Protein AF-A0A0G0J528-F1 (afdb_monomer_lite)

pLDDT: mean 71.11, std 15.62, range [30.16, 90.88]

Foldseek 3Di:
DDPDDDVVVVVVVPPPDDDDPPDPDALLRLLVVLLVLVVVLLVVVVVLVVLVVVLVVLVVVLVVVVVVLVVVVVVLVVVVVVLVVVVVVLVVVVVVLVVVVVVLVVPDDDPPPPVSNVVSVVVVVVSVVVVVVSVVVVVVSVVVVVVSVVVVVVSVVVVVVSVVSVVVSVVSVVVSVVVVVVSVVVVVVSLVSLCVSLVCCVVPVPDPPVSSCCSNVPVPSPPRDPPDDDDD

Sequence (232 aa):
MKKIGSWLVMAVITLIITAVYASAQTPTEQIAEINYEATALAKVQDALMAEQADIDAEKQQLIEQKNTYDEAMRIFKEKDSQLVSDISAFQAEISQRDSATEHHNIDKPDPYDTAAVNSYNAEAERLNAWRDRIGSKKDDLERRIDDEEFVANGLENSRKKYNEYVIAWAAKSKSLNDRWDEQWAKVEKIKHRMLDACKELIENPNTKDEALKLGCGNVQFDNADPNLPPLR

Secondary structure (DSSP, 8-state):
----SSHHHHHHHSS-----------HHHHHHHHHHHHHHHHHHHHHHHHHHHHHHHHHHHHHHHHHHHHHHHHHHHHHHHHHHHHHHHHHHHHHHHHHHHHHHHH-PPPTT-HHHHHHHHHHHHHHHHHHHHHHHHHHHHHHHHHHHHHHHHHHHHHHHHHHHHHHHHHHHHHHHHHHHHHHHHHHHHHHHHHHHHTHHHHH-TT-S-HHHHHHHHT-S-TTS-TTSPP--

Radius of gyration: 40.55 Å; chains: 1; bounding box: 79×32×121 Å

Structure (mmCIF, N/CA/C/O backbone):
data_AF-A0A0G0J528-F1
#
_entry.id   AF-A0A0G0J528-F1
#
loop_
_atom_site.group_PDB
_atom_site.id
_atom_site.type_symbol
_atom_site.label_atom_id
_atom_site.label_alt_id
_atom_site.label_comp_id
_atom_site.label_asym_id
_atom_site.label_entity_id
_atom_site.label_seq_id
_atom_site.pdbx_PDB_ins_code
_atom_site.Cartn_x
_atom_site.Cartn_y
_atom_site.Cartn_z
_atom_site.occupancy
_atom_site.B_iso_or_equiv
_atom_site.auth_seq_id
_atom_site.auth_comp_id
_atom_site.auth_asym_id
_atom_site.auth_atom_id
_atom_site.pdbx_PDB_model_num
ATOM 1 N N . MET A 1 1 ? -25.919 2.520 -3.967 1.00 40.06 1 MET A N 1
ATOM 2 C CA . MET A 1 1 ? -25.199 2.304 -2.692 1.00 40.06 1 MET A CA 1
ATOM 3 C C . MET A 1 1 ? -26.199 2.423 -1.550 1.00 40.06 1 MET A C 1
ATOM 5 O O . MET A 1 1 ? -26.749 3.496 -1.335 1.00 40.06 1 MET A O 1
ATOM 9 N N . LYS A 1 2 ? -26.543 1.294 -0.922 1.00 34.41 2 LYS A N 1
ATOM 10 C CA . LYS A 1 2 ? -27.566 1.206 0.128 1.00 34.41 2 LYS A CA 1
ATOM 11 C C . LYS A 1 2 ? -27.009 1.790 1.433 1.00 34.41 2 LYS A C 1
ATOM 13 O O . LYS A 1 2 ? -26.136 1.192 2.045 1.00 34.41 2 LYS A O 1
ATOM 18 N N . LYS A 1 3 ? -27.519 2.954 1.847 1.00 39.16 3 LYS A N 1
ATOM 19 C CA . LYS A 1 3 ? -27.336 3.508 3.197 1.00 39.16 3 LYS A CA 1
ATOM 20 C C . LYS A 1 3 ? -28.265 2.757 4.154 1.00 39.16 3 LYS A C 1
ATOM 22 O O . LYS A 1 3 ? -29.405 3.164 4.346 1.00 39.16 3 LYS A O 1
ATOM 27 N N . ILE A 1 4 ? -27.807 1.640 4.709 1.00 42.28 4 ILE A N 1
ATOM 28 C CA . ILE A 1 4 ? -28.521 0.907 5.764 1.00 42.28 4 ILE A CA 1
ATOM 29 C C . ILE A 1 4 ? -27.482 0.586 6.833 1.00 42.28 4 ILE A C 1
ATOM 31 O O . ILE A 1 4 ? -26.797 -0.421 6.748 1.00 42.28 4 ILE A O 1
ATOM 35 N N . GLY A 1 5 ? -27.281 1.494 7.784 1.00 37.56 5 GLY A N 1
ATOM 36 C CA . GLY A 1 5 ? -26.272 1.264 8.824 1.00 37.56 5 GLY A CA 1
ATOM 37 C C . GLY A 1 5 ? -26.142 2.335 9.900 1.00 37.56 5 GLY A C 1
ATOM 38 O O . GLY A 1 5 ? -25.197 2.289 10.667 1.00 37.56 5 GLY A O 1
ATOM 39 N N . SER A 1 6 ? -27.054 3.309 9.971 1.00 41.69 6 SER A N 1
ATOM 40 C CA . SER A 1 6 ? -26.973 4.389 10.972 1.00 41.69 6 SER A CA 1
ATOM 41 C C . SER A 1 6 ? -28.220 4.498 11.861 1.00 41.69 6 SER A C 1
ATOM 43 O O . SER A 1 6 ? -28.186 5.143 12.900 1.00 41.69 6 SER A O 1
ATOM 45 N N . TRP A 1 7 ? -29.304 3.793 11.523 1.00 35.72 7 TRP A N 1
ATOM 46 C CA . TRP A 1 7 ? -30.563 3.858 12.276 1.00 35.72 7 TRP A CA 1
ATOM 47 C C . TRP A 1 7 ? -30.700 2.768 13.345 1.00 35.72 7 TRP A C 1
ATOM 49 O O . TRP A 1 7 ? -31.454 2.939 14.294 1.00 35.72 7 TRP A O 1
ATOM 59 N N . LEU A 1 8 ? -29.944 1.671 13.229 1.00 34.69 8 LEU A N 1
ATOM 60 C CA . LEU A 1 8 ? -30.007 0.560 14.184 1.00 34.69 8 LEU A CA 1
ATOM 61 C C . LEU A 1 8 ? -29.171 0.818 15.447 1.00 34.69 8 LEU A C 1
ATOM 63 O O . LEU A 1 8 ? -29.583 0.417 16.527 1.00 34.69 8 LEU A O 1
ATOM 67 N N . VAL A 1 9 ? -28.064 1.564 15.344 1.00 41.44 9 VAL A N 1
ATOM 68 C CA . VAL A 1 9 ? -27.233 1.916 16.512 1.00 41.44 9 VAL A CA 1
ATOM 69 C C . VAL A 1 9 ? -27.887 3.018 17.355 1.00 41.44 9 VAL A C 1
ATOM 71 O O . VAL A 1 9 ? -27.839 2.961 18.580 1.00 41.44 9 VAL A O 1
ATOM 74 N N . MET A 1 10 ? -28.593 3.973 16.734 1.00 34.66 10 MET A N 1
ATOM 75 C CA . MET A 1 10 ? -29.336 4.995 17.487 1.00 34.66 10 MET A CA 1
ATOM 76 C C . MET A 1 10 ? -30.567 4.441 18.215 1.00 34.66 10 MET A C 1
ATOM 78 O O . MET A 1 10 ? -30.924 4.972 19.262 1.00 34.66 10 MET A O 1
ATOM 82 N N . ALA A 1 11 ? -31.172 3.351 17.732 1.00 36.62 11 ALA A N 1
ATOM 83 C CA . ALA A 1 11 ? -32.344 2.753 18.372 1.00 36.62 11 ALA A CA 1
ATOM 84 C C . ALA A 1 11 ? -32.026 2.030 19.697 1.00 36.62 11 ALA A C 1
ATOM 86 O O . ALA A 1 11 ? -32.906 1.903 20.543 1.00 36.62 11 ALA A O 1
ATOM 87 N N . VAL A 1 12 ? -30.777 1.602 19.917 1.00 42.12 12 VAL A N 1
ATOM 88 C CA . VAL A 1 12 ? -30.368 0.938 21.173 1.00 42.12 12 VAL A CA 1
ATOM 89 C C . VAL A 1 12 ? -30.057 1.955 22.283 1.00 42.12 12 VAL A C 1
ATOM 91 O O . VAL A 1 12 ? -30.111 1.621 23.462 1.00 42.12 12 VAL A O 1
ATOM 94 N N . ILE A 1 13 ? -29.813 3.223 21.936 1.00 42.38 13 ILE A N 1
ATOM 95 C CA . ILE A 1 13 ? -29.442 4.277 22.897 1.00 42.38 13 ILE A CA 1
ATOM 96 C C . ILE A 1 13 ? -30.679 5.006 23.471 1.00 42.38 13 ILE A C 1
ATOM 98 O O . ILE A 1 13 ? -30.588 5.654 24.509 1.00 42.38 13 ILE A O 1
ATOM 102 N N . THR A 1 14 ? -31.868 4.883 22.864 1.00 38.28 14 THR A N 1
ATOM 103 C CA . THR A 1 14 ? -33.049 5.701 23.232 1.00 38.28 14 THR A CA 1
ATOM 104 C C . THR A 1 14 ? -34.046 5.049 24.201 1.00 38.28 14 THR A C 1
ATOM 106 O O . THR A 1 14 ? -35.186 5.502 24.287 1.00 38.28 14 THR A O 1
ATOM 109 N N . LEU A 1 15 ? -33.666 4.003 24.940 1.00 37.44 15 LEU A N 1
ATOM 110 C CA . LEU A 1 15 ? -34.611 3.245 25.781 1.00 37.44 15 LEU A CA 1
ATOM 111 C C . LEU A 1 15 ? -34.208 3.161 27.261 1.00 37.44 15 LEU A C 1
ATOM 113 O O . LEU A 1 15 ? -34.475 2.166 27.923 1.00 37.44 15 LEU A O 1
ATOM 117 N N . ILE A 1 16 ? -33.587 4.220 27.794 1.00 46.72 16 ILE A N 1
ATOM 118 C CA . ILE A 1 16 ? -33.309 4.361 29.237 1.00 46.72 16 ILE A CA 1
ATOM 119 C C . ILE A 1 16 ? -33.618 5.794 29.695 1.00 46.72 16 ILE A C 1
ATOM 121 O O . ILE A 1 16 ? -32.753 6.510 30.181 1.00 46.72 16 ILE A O 1
ATOM 125 N N . ILE A 1 17 ? -34.854 6.261 29.503 1.00 46.47 17 ILE A N 1
ATOM 126 C CA . ILE A 1 17 ? -35.358 7.435 30.232 1.00 46.47 17 ILE A CA 1
ATOM 127 C C . ILE A 1 17 ? -36.822 7.178 30.594 1.00 46.47 17 ILE A C 1
ATOM 129 O O . ILE A 1 17 ? -37.739 7.634 29.918 1.00 46.47 17 ILE A O 1
ATOM 133 N N . THR A 1 18 ? -37.050 6.455 31.686 1.00 41.28 18 THR A N 1
ATOM 134 C CA . THR A 1 18 ? -38.331 6.493 32.399 1.00 41.28 18 THR A CA 1
ATOM 135 C C . THR A 1 18 ? -38.074 6.756 33.874 1.00 41.28 18 THR A C 1
ATOM 137 O O . THR A 1 18 ? -37.621 5.886 34.603 1.00 41.28 18 THR A O 1
ATOM 140 N N . ALA A 1 19 ? -38.347 8.010 34.241 1.00 35.97 19 ALA A N 1
ATOM 141 C CA . ALA A 1 19 ? -38.832 8.504 35.527 1.00 35.97 19 ALA A CA 1
ATOM 142 C C . ALA A 1 19 ? -38.324 7.809 36.805 1.00 35.97 19 ALA A C 1
ATOM 144 O O . ALA A 1 19 ? -38.892 6.832 37.286 1.00 35.97 19 ALA A O 1
ATOM 145 N N . VAL A 1 20 ? -37.329 8.447 37.423 1.00 36.97 20 VAL A N 1
ATOM 146 C CA . VAL A 1 20 ? -36.925 8.248 38.817 1.00 36.97 20 VAL A CA 1
ATOM 147 C C . VAL A 1 20 ? -38.044 8.751 39.736 1.00 36.97 20 VAL A C 1
ATOM 149 O O . VAL A 1 20 ? -38.164 9.949 39.986 1.00 36.97 20 VAL A O 1
ATOM 152 N N . TYR A 1 21 ? -38.858 7.837 40.260 1.00 37.94 21 TYR A N 1
ATOM 153 C CA . TYR A 1 21 ? -39.490 8.031 41.563 1.00 37.94 21 TYR A CA 1
ATOM 154 C C . TYR A 1 21 ? -38.545 7.436 42.605 1.00 37.94 21 TYR A C 1
ATOM 156 O O . TYR A 1 21 ? -38.358 6.223 42.661 1.00 37.94 21 TYR A O 1
ATOM 164 N N . ALA A 1 22 ? -37.929 8.300 43.413 1.00 39.06 22 ALA A N 1
ATOM 165 C CA . ALA A 1 22 ? -37.096 7.911 44.544 1.00 39.06 22 ALA A CA 1
ATOM 166 C C . ALA A 1 22 ? -37.971 7.294 45.651 1.00 39.06 22 ALA A C 1
ATOM 168 O O . ALA A 1 22 ? -38.339 7.946 46.625 1.00 39.06 22 ALA A O 1
ATOM 169 N N . SER A 1 23 ? -38.339 6.030 45.465 1.00 42.97 23 SER A N 1
ATOM 170 C CA . SER A 1 23 ? -38.592 5.113 46.572 1.00 42.97 23 SER A CA 1
ATOM 171 C C . SER A 1 23 ? -37.251 4.476 46.934 1.00 42.97 23 SER A C 1
ATOM 173 O O . SER A 1 23 ? -36.427 4.239 46.052 1.00 42.97 23 SER A O 1
ATOM 175 N N . ALA A 1 24 ? -36.981 4.285 48.225 1.00 44.22 24 ALA A N 1
ATOM 176 C CA . ALA A 1 24 ? -35.777 3.593 48.663 1.00 44.22 24 ALA A CA 1
ATOM 177 C C . ALA A 1 24 ? -35.848 2.146 48.149 1.00 44.22 24 ALA A C 1
ATOM 179 O O . ALA A 1 24 ? -36.550 1.327 48.737 1.00 44.22 24 ALA A O 1
ATOM 180 N N . GLN A 1 25 ? -35.193 1.867 47.018 1.00 55.66 25 GLN A N 1
ATOM 181 C CA . GLN A 1 25 ? -35.043 0.508 46.502 1.00 55.66 25 GLN A CA 1
ATOM 182 C C . GLN A 1 25 ? -34.378 -0.342 47.579 1.00 55.66 25 GLN A C 1
ATOM 184 O O . GLN A 1 25 ? -33.408 0.087 48.215 1.00 55.66 25 GLN A O 1
ATOM 189 N N . THR A 1 26 ? -34.900 -1.545 47.778 1.00 66.06 26 THR A N 1
ATOM 190 C CA . THR A 1 26 ? -34.244 -2.517 48.650 1.00 66.06 26 THR A CA 1
ATOM 191 C C . THR A 1 26 ? -32.863 -2.871 48.073 1.00 66.06 26 THR A C 1
ATOM 193 O O . THR A 1 26 ? -32.693 -2.865 46.849 1.00 66.06 26 THR A O 1
ATOM 196 N N . PRO A 1 27 ? -31.861 -3.201 48.906 1.00 64.62 27 PRO A N 1
ATOM 197 C CA . PRO A 1 27 ? -30.538 -3.614 48.427 1.00 64.62 27 PRO A CA 1
ATOM 198 C C . PRO A 1 27 ? -30.594 -4.742 47.380 1.00 64.62 27 PRO A C 1
ATOM 200 O O . PRO A 1 27 ? -29.836 -4.745 46.414 1.00 64.62 27 PRO A O 1
ATOM 203 N N . THR A 1 28 ? -31.555 -5.662 47.509 1.00 65.81 28 THR A N 1
ATOM 204 C CA . THR A 1 28 ? -31.810 -6.737 46.538 1.00 65.81 28 THR A CA 1
ATOM 205 C C . THR A 1 28 ? -32.278 -6.220 45.170 1.00 65.81 28 THR A C 1
ATOM 207 O O . THR A 1 28 ? -31.813 -6.714 44.144 1.00 65.81 28 THR A O 1
ATOM 210 N N . GLU A 1 29 ? -33.163 -5.220 45.124 1.00 69.06 29 GLU A N 1
ATOM 211 C CA . GLU A 1 29 ? -33.614 -4.597 43.867 1.00 69.06 29 GLU A CA 1
ATOM 212 C C . GLU A 1 29 ? -32.478 -3.827 43.182 1.00 69.06 29 GLU A C 1
ATOM 214 O O . GLU A 1 29 ? -32.345 -3.900 41.960 1.00 69.06 29 GLU A O 1
ATOM 219 N N . GLN A 1 30 ? -31.613 -3.166 43.961 1.00 69.12 30 GLN A N 1
ATOM 220 C CA . GLN A 1 30 ? -30.418 -2.498 43.431 1.00 69.12 30 GLN A CA 1
ATOM 221 C C . GLN A 1 30 ? -29.446 -3.498 42.793 1.00 69.12 30 GLN A C 1
ATOM 223 O O . GLN A 1 30 ? -28.934 -3.245 41.706 1.00 69.12 30 GLN A O 1
ATOM 228 N N . ILE A 1 31 ? -29.223 -4.658 43.418 1.00 67.31 31 ILE A N 1
ATOM 229 C CA . ILE A 1 31 ? -28.342 -5.698 42.864 1.00 67.31 31 ILE A CA 1
ATOM 230 C C . ILE A 1 31 ? -28.923 -6.307 41.582 1.00 67.31 31 ILE A C 1
ATOM 232 O O . ILE A 1 31 ? -28.188 -6.528 40.618 1.00 67.31 31 ILE A O 1
ATOM 236 N N . ALA A 1 32 ? -30.235 -6.551 41.532 1.00 68.62 32 ALA A N 1
ATOM 237 C CA . ALA A 1 32 ? -30.891 -7.053 40.324 1.00 68.62 32 ALA A CA 1
ATOM 238 C C . ALA A 1 32 ? -30.758 -6.071 39.144 1.00 68.62 32 ALA A C 1
ATOM 240 O O . ALA A 1 32 ? -30.479 -6.491 38.019 1.00 68.62 32 ALA A O 1
ATOM 241 N N . GLU A 1 33 ? -30.897 -4.768 39.404 1.00 75.06 33 GLU A N 1
ATOM 242 C CA . GLU A 1 33 ? -30.679 -3.706 38.414 1.00 75.06 33 GLU A CA 1
ATOM 243 C C . GLU A 1 33 ? -29.220 -3.672 37.926 1.00 75.06 33 GLU A C 1
ATOM 245 O O . GLU A 1 33 ? -28.970 -3.668 36.719 1.00 75.06 33 GLU A O 1
ATOM 250 N N . ILE A 1 34 ? -28.252 -3.737 38.848 1.00 71.62 34 ILE A N 1
ATOM 251 C CA . ILE A 1 34 ? -26.816 -3.767 38.527 1.00 71.62 34 ILE A CA 1
ATOM 252 C C . ILE A 1 34 ? -26.468 -4.997 37.668 1.00 71.62 34 ILE A C 1
ATOM 254 O O . ILE A 1 34 ? -25.733 -4.875 36.686 1.00 71.62 34 ILE A O 1
ATOM 258 N N . ASN A 1 35 ? -27.024 -6.172 37.980 1.00 70.19 35 ASN A N 1
ATOM 259 C CA . ASN A 1 35 ? -26.813 -7.398 37.199 1.00 70.19 35 ASN A CA 1
ATOM 260 C C . ASN A 1 35 ? -27.420 -7.317 35.790 1.00 70.19 35 ASN A C 1
ATOM 262 O O . ASN A 1 35 ? -26.828 -7.811 34.823 1.00 70.19 35 ASN A O 1
ATOM 266 N N . TYR A 1 36 ? -28.579 -6.671 35.651 1.00 74.94 36 TYR A N 1
ATOM 267 C CA . TYR A 1 36 ? -29.184 -6.417 34.345 1.00 74.94 36 TYR A CA 1
ATOM 268 C C . TYR A 1 36 ? -28.311 -5.483 33.493 1.00 74.94 36 TYR A C 1
ATOM 270 O O . TYR A 1 36 ? -28.035 -5.791 32.329 1.00 74.94 36 TYR A O 1
ATOM 278 N N . GLU A 1 37 ? -27.814 -4.387 34.076 1.00 72.81 37 GLU A N 1
ATOM 279 C CA . GLU A 1 37 ? -26.878 -3.474 33.407 1.00 72.81 37 GLU A CA 1
ATOM 280 C C . GLU A 1 37 ? -25.578 -4.184 33.000 1.00 72.81 37 GLU A C 1
ATOM 282 O O . GLU A 1 37 ? -25.129 -4.034 31.863 1.00 72.81 37 GLU A O 1
ATOM 287 N N . ALA A 1 38 ? -25.004 -5.009 33.880 1.00 71.88 38 ALA A N 1
ATOM 288 C CA . ALA A 1 38 ? -23.793 -5.775 33.589 1.00 71.88 38 ALA A CA 1
ATOM 289 C C . ALA A 1 38 ? -23.986 -6.761 32.424 1.00 71.88 38 ALA A C 1
ATOM 291 O O . ALA A 1 38 ? -23.143 -6.843 31.531 1.00 71.88 38 ALA A O 1
ATOM 292 N N . THR A 1 39 ? -25.126 -7.457 32.383 1.00 73.38 39 THR A N 1
ATOM 293 C CA . THR A 1 39 ? -25.472 -8.374 31.283 1.00 73.38 39 THR A CA 1
ATOM 294 C C . THR A 1 39 ? -25.636 -7.626 29.958 1.00 73.38 39 THR A C 1
ATOM 296 O O . THR A 1 39 ? -25.246 -8.120 28.897 1.00 73.38 39 THR A O 1
ATOM 299 N N . ALA A 1 40 ? -26.214 -6.422 29.994 1.00 71.88 40 ALA A N 1
ATOM 300 C CA . ALA A 1 40 ? -26.324 -5.573 28.814 1.00 71.88 40 ALA A CA 1
ATOM 301 C C . ALA A 1 40 ? -24.944 -5.094 28.330 1.00 71.88 40 ALA A C 1
ATOM 303 O O . ALA A 1 40 ? -24.690 -5.119 27.126 1.00 71.88 40 ALA A O 1
ATOM 304 N N . LEU A 1 41 ? -24.038 -4.726 29.245 1.00 76.00 41 LEU A N 1
ATOM 305 C CA . LEU A 1 41 ? -22.665 -4.345 28.907 1.00 76.00 41 LEU A CA 1
ATOM 306 C C . LEU A 1 41 ? -21.856 -5.493 28.302 1.00 76.00 41 LEU A C 1
ATOM 308 O O . LEU A 1 41 ? -21.146 -5.259 27.328 1.00 76.00 41 LEU A O 1
ATOM 312 N N . ALA A 1 42 ? -21.991 -6.717 28.819 1.00 72.69 42 ALA A N 1
ATOM 313 C CA . ALA A 1 42 ? -21.301 -7.887 28.272 1.00 72.69 42 ALA A CA 1
ATOM 314 C C . ALA A 1 42 ? -21.618 -8.082 26.777 1.00 72.69 42 ALA A C 1
ATOM 316 O O . ALA A 1 42 ? -20.720 -8.252 25.960 1.00 72.69 42 ALA A O 1
ATOM 317 N N . LYS A 1 43 ? -22.887 -7.907 26.380 1.00 74.56 43 LYS A N 1
ATOM 318 C CA . LYS A 1 43 ? -23.294 -7.964 24.963 1.00 74.56 43 LYS A CA 1
ATOM 319 C C . LYS A 1 43 ? -22.681 -6.850 24.113 1.00 74.56 43 LYS A C 1
ATOM 321 O O . LYS A 1 43 ? -22.405 -7.055 22.933 1.00 74.56 43 LYS A O 1
ATOM 326 N N . VAL A 1 44 ? -22.504 -5.657 24.684 1.00 74.88 44 VAL A N 1
ATOM 327 C CA . VAL A 1 44 ? -21.826 -4.549 23.994 1.00 74.88 44 VAL A CA 1
ATOM 328 C C . VAL A 1 44 ? -20.337 -4.862 23.840 1.00 74.88 44 VAL A C 1
ATOM 330 O O . VAL A 1 44 ? -19.779 -4.599 22.779 1.00 74.88 44 VAL A O 1
ATOM 333 N N . GLN A 1 45 ? -19.712 -5.463 24.853 1.00 75.00 45 GLN A N 1
ATOM 334 C CA . GLN A 1 45 ? -18.315 -5.887 24.816 1.00 75.00 45 GLN A CA 1
ATOM 335 C C . GLN A 1 45 ? -18.070 -6.953 23.736 1.00 75.00 45 GLN A C 1
ATOM 337 O O . GLN A 1 45 ? -17.148 -6.790 22.938 1.00 75.00 45 GLN A O 1
ATOM 342 N N . ASP A 1 46 ? -18.937 -7.963 23.628 1.00 76.19 46 ASP A N 1
ATOM 343 C CA . ASP A 1 46 ? -18.871 -8.972 22.559 1.00 76.19 46 ASP A CA 1
ATOM 344 C C . ASP A 1 46 ? -18.942 -8.328 21.165 1.00 76.19 46 ASP A C 1
ATOM 346 O O . ASP A 1 46 ? -18.176 -8.669 20.259 1.00 76.19 46 ASP A O 1
ATOM 350 N N . ALA A 1 47 ? -19.837 -7.350 20.989 1.00 75.12 47 ALA A N 1
ATOM 351 C CA . ALA A 1 47 ? -19.966 -6.618 19.732 1.00 75.12 47 ALA A CA 1
ATOM 352 C C . ALA A 1 47 ? -18.717 -5.775 19.415 1.00 75.12 47 ALA A C 1
ATOM 354 O O . ALA A 1 47 ? -18.282 -5.737 18.264 1.00 75.12 47 ALA A O 1
ATOM 355 N N . LEU A 1 48 ? -18.118 -5.128 20.421 1.00 79.00 48 LEU A N 1
ATOM 356 C CA . LEU A 1 48 ? -16.870 -4.372 20.265 1.00 79.00 48 LEU A CA 1
ATOM 357 C C . LEU A 1 48 ? -15.678 -5.286 19.950 1.00 79.00 48 LEU A C 1
ATOM 359 O O . LEU A 1 48 ? -14.821 -4.904 19.156 1.00 79.00 48 LEU A O 1
ATOM 363 N N . MET A 1 49 ? -15.624 -6.492 20.525 1.00 77.88 49 MET A N 1
ATOM 364 C CA . MET A 1 49 ? -14.603 -7.495 20.203 1.00 77.88 49 MET A CA 1
ATOM 365 C C . MET A 1 49 ? -14.717 -7.993 18.760 1.00 77.88 49 MET A C 1
ATOM 367 O O . MET A 1 49 ? -13.701 -8.118 18.076 1.00 77.88 49 MET A O 1
ATOM 371 N N . ALA A 1 50 ? -15.938 -8.242 18.278 1.00 82.56 50 ALA A N 1
ATOM 372 C CA . ALA A 1 50 ? -16.163 -8.597 16.878 1.00 82.56 50 ALA A CA 1
ATOM 373 C C . ALA A 1 50 ? -15.730 -7.460 15.933 1.00 82.56 50 ALA A C 1
ATOM 375 O O . ALA A 1 50 ? -15.027 -7.698 14.954 1.00 82.56 50 ALA A O 1
ATOM 376 N N . GLU A 1 51 ? -16.073 -6.213 16.268 1.00 84.12 51 GLU A N 1
ATOM 377 C CA . GLU A 1 51 ? -15.668 -5.035 15.493 1.00 84.12 51 GLU A CA 1
ATOM 378 C C . GLU A 1 51 ? -14.141 -4.819 15.509 1.00 84.12 51 GLU A C 1
ATOM 380 O O . GLU A 1 51 ? -13.561 -4.444 14.489 1.00 84.12 51 GLU A O 1
ATOM 385 N N . GLN A 1 52 ? -13.470 -5.107 16.631 1.00 85.12 52 GLN A N 1
ATOM 386 C CA . GLN A 1 52 ? -12.007 -5.075 16.741 1.00 85.12 52 GLN A CA 1
ATOM 387 C C . GLN A 1 52 ? -11.352 -6.099 15.806 1.00 85.12 52 GLN A C 1
ATOM 389 O O . GLN A 1 52 ? -10.412 -5.755 15.090 1.00 85.12 52 GLN A O 1
ATOM 394 N N . ALA A 1 53 ? -11.876 -7.328 15.760 1.00 86.12 53 ALA A N 1
ATOM 395 C CA . ALA A 1 53 ? -11.370 -8.368 14.868 1.00 86.12 53 ALA A CA 1
ATOM 396 C C . ALA A 1 53 ? -11.479 -7.962 13.387 1.00 86.12 53 ALA A C 1
ATOM 398 O O . ALA A 1 53 ? -10.537 -8.175 12.620 1.00 86.12 53 ALA A O 1
ATOM 399 N N . ASP A 1 54 ? -12.581 -7.312 12.997 1.00 85.94 54 ASP A N 1
ATOM 400 C CA . ASP A 1 54 ? -12.754 -6.777 11.642 1.00 85.94 54 ASP A CA 1
ATOM 401 C C . ASP A 1 54 ? -11.726 -5.675 11.322 1.00 85.94 54 ASP A C 1
ATOM 403 O O . ASP A 1 54 ? -11.153 -5.654 10.229 1.00 85.94 54 ASP A O 1
ATOM 407 N N . ILE A 1 55 ? -11.453 -4.766 12.268 1.00 85.44 55 ILE A N 1
ATOM 408 C CA . ILE A 1 55 ? -10.445 -3.699 12.109 1.00 85.44 55 ILE A CA 1
ATOM 409 C C . ILE A 1 55 ? -9.027 -4.272 12.011 1.00 85.44 55 ILE A C 1
ATOM 411 O O . ILE A 1 55 ? -8.217 -3.766 11.226 1.00 85.44 55 ILE A O 1
ATOM 415 N N . ASP A 1 56 ? -8.716 -5.315 12.779 1.00 84.75 56 ASP A N 1
ATOM 416 C CA . ASP A 1 56 ? -7.414 -5.982 12.737 1.00 84.75 56 ASP A CA 1
ATOM 417 C C . ASP A 1 56 ? -7.216 -6.766 11.433 1.00 84.75 56 ASP A C 1
ATOM 419 O O . ASP A 1 56 ? -6.129 -6.723 10.850 1.00 84.75 56 ASP A O 1
ATOM 423 N N . ALA A 1 57 ? -8.265 -7.412 10.917 1.00 87.00 57 ALA A N 1
ATOM 424 C CA . ALA A 1 57 ? -8.236 -8.046 9.600 1.00 87.00 57 ALA A CA 1
ATOM 425 C C . ALA A 1 57 ? -8.016 -7.012 8.481 1.00 87.00 57 ALA A C 1
ATOM 427 O O . ALA A 1 57 ? -7.166 -7.207 7.607 1.00 87.00 57 ALA A O 1
ATOM 428 N N . GLU A 1 58 ? -8.723 -5.879 8.543 1.00 86.56 58 GLU A N 1
ATOM 429 C CA . GLU A 1 58 ? -8.555 -4.755 7.614 1.00 86.56 58 GLU A CA 1
ATOM 430 C C . GLU A 1 58 ? -7.122 -4.193 7.671 1.00 86.56 58 GLU A C 1
ATOM 432 O O . GLU A 1 58 ? -6.503 -3.958 6.633 1.00 86.56 58 GLU A O 1
ATOM 437 N N . LYS A 1 59 ? -6.532 -4.075 8.870 1.00 85.31 59 LYS A N 1
ATOM 438 C CA . LYS A 1 59 ? -5.135 -3.647 9.058 1.00 85.31 59 LYS A CA 1
ATOM 439 C C . LYS A 1 59 ? -4.141 -4.576 8.360 1.00 85.31 59 LYS A C 1
ATOM 441 O O . LYS A 1 59 ? -3.202 -4.090 7.731 1.00 85.31 59 LYS A O 1
ATOM 446 N N . GLN A 1 60 ? -4.319 -5.892 8.482 1.00 86.00 60 GLN A N 1
ATOM 447 C CA . GLN A 1 60 ? -3.428 -6.865 7.841 1.00 86.00 60 GLN A CA 1
ATOM 448 C C . GLN A 1 60 ? -3.494 -6.761 6.316 1.00 86.00 60 GLN A C 1
ATOM 450 O O . GLN A 1 60 ? -2.452 -6.665 5.666 1.00 86.00 60 GLN A O 1
ATOM 455 N N . GLN A 1 61 ? -4.706 -6.683 5.757 1.00 86.69 61 GLN A N 1
ATOM 456 C CA . GLN A 1 61 ? -4.898 -6.501 4.314 1.00 86.69 61 GLN A CA 1
ATOM 457 C C . GLN A 1 61 ? -4.253 -5.211 3.811 1.00 86.69 61 GLN A C 1
ATOM 459 O O . GLN A 1 61 ? -3.601 -5.204 2.766 1.00 86.69 61 GLN A O 1
ATOM 464 N N . LEU A 1 62 ? -4.406 -4.125 4.570 1.00 82.94 62 LEU A N 1
ATOM 465 C CA . LEU A 1 62 ? -3.765 -2.855 4.271 1.00 82.94 62 LEU A CA 1
ATOM 466 C C . LEU A 1 62 ? -2.232 -3.032 4.228 1.00 82.94 62 LEU A C 1
ATOM 468 O O . LEU A 1 62 ? -1.613 -2.767 3.196 1.00 82.94 62 LEU A O 1
ATOM 472 N N . ILE A 1 63 ? -1.611 -3.564 5.286 1.00 83.12 63 ILE A N 1
ATOM 473 C CA . ILE A 1 63 ? -0.150 -3.783 5.343 1.00 83.12 63 ILE A CA 1
ATOM 474 C C . ILE A 1 63 ? 0.360 -4.596 4.141 1.00 83.12 63 ILE A C 1
ATOM 476 O O . ILE A 1 63 ? 1.365 -4.222 3.531 1.00 83.12 63 ILE A O 1
ATOM 480 N N . GLU A 1 64 ? -0.329 -5.676 3.776 1.00 85.44 64 GLU A N 1
ATOM 481 C CA . GLU A 1 64 ? 0.045 -6.522 2.639 1.00 85.44 64 GLU A CA 1
ATOM 482 C C . GLU A 1 64 ? -0.027 -5.767 1.302 1.00 85.44 64 GLU A C 1
ATOM 484 O O . GLU A 1 64 ? 0.917 -5.802 0.501 1.00 85.44 64 GLU A O 1
ATOM 489 N N . GLN A 1 65 ? -1.104 -5.009 1.080 1.00 80.50 65 GLN A N 1
ATOM 490 C CA . GLN A 1 65 ? -1.252 -4.177 -0.115 1.00 80.50 65 GLN A CA 1
ATOM 491 C C . GLN A 1 65 ? -0.185 -3.085 -0.183 1.00 80.50 65 GLN A C 1
ATOM 493 O O . GLN A 1 65 ? 0.409 -2.878 -1.242 1.00 80.50 65 GLN A O 1
ATOM 498 N N . LYS A 1 66 ? 0.115 -2.419 0.939 1.00 81.44 66 LYS A N 1
ATOM 499 C CA . LYS A 1 66 ? 1.190 -1.421 1.008 1.00 81.44 66 LYS A CA 1
ATOM 500 C C . LYS A 1 66 ? 2.524 -2.017 0.574 1.00 81.44 66 LYS A C 1
ATOM 502 O O . LYS A 1 66 ? 3.194 -1.435 -0.271 1.00 81.44 66 LYS A O 1
ATOM 507 N N . ASN A 1 67 ? 2.892 -3.170 1.130 1.00 82.31 67 ASN A N 1
ATOM 508 C CA . ASN A 1 67 ? 4.158 -3.826 0.807 1.00 82.31 67 ASN A CA 1
ATOM 509 C C . ASN A 1 67 ? 4.231 -4.206 -0.678 1.00 82.31 67 ASN A C 1
ATOM 511 O O . ASN A 1 67 ? 5.274 -4.035 -1.303 1.00 82.31 67 ASN A O 1
ATOM 515 N N . THR A 1 68 ? 3.110 -4.645 -1.257 1.00 83.75 68 THR A N 1
ATOM 516 C CA . THR A 1 68 ? 3.008 -4.947 -2.693 1.00 83.75 68 THR A CA 1
ATOM 517 C C . THR A 1 68 ? 3.255 -3.705 -3.553 1.00 83.75 68 THR A C 1
ATOM 519 O O . THR A 1 68 ? 4.031 -3.759 -4.507 1.00 83.75 68 THR A O 1
ATOM 522 N N . TYR A 1 69 ? 2.635 -2.568 -3.216 1.00 78.56 69 TYR A N 1
ATOM 523 C CA . TYR A 1 69 ? 2.832 -1.320 -3.961 1.00 78.56 69 TYR A CA 1
ATOM 524 C C . TYR A 1 69 ? 4.232 -0.728 -3.776 1.00 78.56 69 TYR A C 1
ATOM 526 O O . TYR A 1 69 ? 4.802 -0.219 -4.741 1.00 78.56 69 TYR A O 1
ATOM 534 N N . ASP A 1 70 ? 4.798 -0.804 -2.570 1.00 78.50 70 ASP A N 1
ATOM 535 C CA . ASP A 1 70 ? 6.159 -0.335 -2.299 1.00 78.50 70 ASP A CA 1
ATOM 536 C C . ASP A 1 70 ? 7.190 -1.138 -3.109 1.00 78.50 70 ASP A C 1
ATOM 538 O O . ASP A 1 70 ? 8.094 -0.554 -3.711 1.00 78.50 70 ASP A O 1
ATOM 542 N N . GLU A 1 71 ? 7.021 -2.460 -3.196 1.00 84.31 71 GLU A N 1
ATOM 543 C CA . GLU A 1 71 ? 7.885 -3.325 -4.003 1.00 84.31 71 GLU A CA 1
ATOM 544 C C . GLU A 1 71 ? 7.719 -3.064 -5.507 1.00 84.31 71 GLU A C 1
ATOM 546 O O . GLU A 1 71 ? 8.710 -2.924 -6.226 1.00 84.31 71 GLU A O 1
ATOM 551 N N . ALA A 1 72 ? 6.481 -2.909 -5.989 1.00 79.12 72 ALA A N 1
ATOM 552 C CA . ALA A 1 72 ? 6.223 -2.543 -7.381 1.00 79.12 72 ALA A CA 1
ATOM 553 C C . ALA A 1 72 ? 6.873 -1.196 -7.746 1.00 79.12 72 ALA A C 1
ATOM 555 O O . ALA A 1 72 ? 7.476 -1.065 -8.811 1.00 79.12 72 ALA A O 1
ATOM 556 N N . MET A 1 73 ? 6.814 -0.213 -6.842 1.00 80.44 73 MET A N 1
ATOM 557 C CA . MET A 1 73 ? 7.456 1.091 -7.016 1.00 80.44 73 MET A CA 1
ATOM 558 C C . MET A 1 73 ? 8.986 0.989 -7.018 1.00 80.44 73 MET A C 1
ATOM 560 O O . MET A 1 73 ? 9.645 1.690 -7.787 1.00 80.44 73 MET A O 1
ATOM 564 N N . ARG A 1 74 ? 9.569 0.128 -6.174 1.00 86.12 74 ARG A N 1
ATOM 565 C CA . ARG A 1 74 ? 11.017 -0.131 -6.164 1.00 86.12 74 ARG A CA 1
ATOM 566 C C . ARG A 1 74 ? 11.474 -0.702 -7.506 1.00 86.12 74 ARG A C 1
ATOM 568 O O . ARG A 1 74 ? 12.383 -0.146 -8.117 1.00 86.12 74 ARG A O 1
ATOM 575 N N . ILE A 1 75 ? 10.803 -1.753 -7.983 1.00 81.12 75 ILE A N 1
ATOM 576 C CA . ILE A 1 75 ? 11.101 -2.389 -9.276 1.00 81.12 75 ILE A CA 1
ATOM 577 C C . ILE A 1 75 ? 10.942 -1.385 -10.421 1.00 81.12 75 ILE A C 1
ATOM 579 O O . ILE A 1 75 ? 11.770 -1.349 -11.328 1.00 81.12 75 ILE A O 1
ATOM 583 N N . PHE A 1 76 ? 9.892 -0.561 -10.382 1.00 80.44 76 PHE A N 1
ATOM 584 C CA . PHE A 1 76 ? 9.668 0.468 -11.391 1.00 80.44 76 PHE A CA 1
ATOM 585 C C . PHE A 1 76 ? 10.825 1.474 -11.447 1.00 80.44 76 PHE A C 1
ATOM 587 O O . PHE A 1 76 ? 11.379 1.698 -12.516 1.00 80.44 76 PHE A O 1
ATOM 594 N N . LYS A 1 77 ? 11.264 2.007 -10.299 1.00 77.94 77 LYS A N 1
ATOM 595 C CA . LYS A 1 77 ? 12.401 2.944 -10.234 1.00 77.94 77 LYS A CA 1
ATOM 596 C C . LYS A 1 77 ? 13.713 2.345 -10.739 1.00 77.94 77 LYS A C 1
ATOM 598 O O . LYS A 1 77 ? 14.518 3.051 -11.335 1.00 77.94 77 LYS A O 1
ATOM 603 N N . GLU A 1 78 ? 13.944 1.059 -10.488 1.00 83.25 78 GLU A N 1
ATOM 604 C CA . GLU A 1 78 ? 15.121 0.357 -11.013 1.00 83.25 78 GLU A CA 1
ATOM 605 C C . GLU A 1 78 ? 15.077 0.253 -12.542 1.00 83.25 78 GLU A C 1
ATOM 607 O O . GLU A 1 78 ? 16.092 0.481 -13.199 1.00 83.25 78 GLU A O 1
ATOM 612 N N . LYS A 1 79 ? 13.900 -0.037 -13.112 1.00 78.25 79 LYS A N 1
ATOM 613 C CA . LYS A 1 79 ? 13.705 -0.081 -14.568 1.00 78.25 79 LYS A CA 1
ATOM 614 C C . LYS A 1 79 ? 13.847 1.291 -15.219 1.00 78.25 79 LYS A C 1
ATOM 616 O O . LYS A 1 79 ? 14.585 1.393 -16.192 1.00 78.25 79 LYS A O 1
ATOM 621 N N . ASP A 1 80 ? 13.236 2.317 -14.636 1.00 77.31 80 ASP A N 1
ATOM 622 C CA . ASP A 1 80 ? 13.341 3.707 -15.093 1.00 77.31 80 ASP A CA 1
ATOM 623 C C . ASP A 1 80 ? 14.811 4.170 -15.101 1.00 77.31 80 ASP A C 1
ATOM 625 O O . ASP A 1 80 ? 15.332 4.640 -16.112 1.00 77.31 80 ASP A O 1
ATOM 629 N N . SER A 1 81 ? 15.560 3.900 -14.023 1.00 77.25 81 SER A N 1
ATOM 630 C CA . SER A 1 81 ? 16.997 4.199 -13.975 1.00 77.25 81 SER A CA 1
ATOM 631 C C . SER A 1 81 ? 17.800 3.457 -15.050 1.00 77.25 81 SER A C 1
ATOM 633 O O . SER A 1 81 ? 18.766 4.015 -15.579 1.00 77.25 81 SER A O 1
ATOM 635 N N . GLN A 1 82 ? 17.445 2.206 -15.360 1.00 81.06 82 GLN A N 1
ATOM 636 C CA . GLN A 1 82 ? 18.091 1.454 -16.435 1.00 81.06 82 GLN A CA 1
ATOM 637 C C . GLN A 1 82 ? 17.747 2.049 -17.804 1.00 81.06 82 GLN A C 1
ATOM 639 O O . GLN A 1 82 ? 18.638 2.188 -18.640 1.00 81.06 82 GLN A O 1
ATOM 644 N N . LEU A 1 83 ? 16.492 2.446 -18.024 1.00 79.19 83 LEU A N 1
ATOM 645 C CA . LEU A 1 83 ? 16.046 3.065 -19.268 1.00 79.19 83 LEU A CA 1
ATOM 646 C C . LEU A 1 83 ? 16.751 4.406 -19.512 1.00 79.19 83 LEU A C 1
ATOM 648 O O . LEU A 1 83 ? 17.260 4.635 -20.607 1.00 79.19 83 LEU A O 1
ATOM 652 N N . VAL A 1 84 ? 16.867 5.260 -18.492 1.00 77.38 84 VAL A N 1
ATOM 653 C CA . VAL A 1 84 ? 17.605 6.534 -18.577 1.00 77.38 84 VAL A CA 1
ATOM 654 C C . VAL A 1 84 ? 19.086 6.308 -18.911 1.00 77.38 84 VAL A C 1
ATOM 656 O O . VAL A 1 84 ? 19.668 7.045 -19.716 1.00 77.38 84 VAL A O 1
ATOM 659 N N . SER A 1 85 ? 19.698 5.274 -18.326 1.00 81.94 85 SER A N 1
ATOM 660 C CA . SER A 1 85 ? 21.074 4.871 -18.639 1.00 81.94 85 SER A CA 1
ATOM 661 C C . SER A 1 85 ? 21.211 4.417 -20.096 1.00 81.94 85 SER A C 1
ATOM 663 O O . SER A 1 85 ? 22.091 4.900 -20.814 1.00 81.94 85 SER A O 1
ATOM 665 N N . ASP A 1 86 ? 20.298 3.560 -20.562 1.00 78.94 86 ASP A N 1
ATOM 666 C CA . ASP A 1 86 ? 20.262 3.081 -21.944 1.00 78.94 86 ASP A CA 1
ATOM 667 C C . ASP A 1 86 ? 20.095 4.257 -22.922 1.00 78.94 86 ASP A C 1
ATOM 669 O O . ASP A 1 86 ? 20.862 4.367 -23.878 1.00 78.94 86 ASP A O 1
ATOM 673 N N . ILE A 1 87 ? 19.161 5.184 -22.664 1.00 76.88 87 ILE A N 1
ATOM 674 C CA . ILE A 1 87 ? 18.949 6.396 -23.478 1.00 76.88 87 ILE A CA 1
ATOM 675 C C . ILE A 1 87 ? 20.228 7.234 -23.557 1.00 76.88 87 ILE A C 1
ATOM 677 O O . ILE A 1 87 ? 20.608 7.675 -24.643 1.00 76.88 87 ILE A O 1
ATOM 681 N N . SER A 1 88 ? 20.918 7.429 -22.432 1.00 77.00 88 SER A N 1
ATOM 682 C CA . SER A 1 88 ? 22.162 8.210 -22.385 1.00 77.00 88 SER A CA 1
ATOM 683 C C . SER A 1 88 ? 23.280 7.544 -23.196 1.00 77.00 88 SER A C 1
ATOM 685 O O . SER A 1 88 ? 23.990 8.212 -23.953 1.00 77.00 88 SER A O 1
ATOM 687 N N . ALA A 1 89 ? 23.413 6.217 -23.092 1.00 82.19 89 ALA A N 1
ATOM 688 C CA . ALA A 1 89 ? 24.349 5.444 -23.904 1.00 82.19 89 ALA A CA 1
ATOM 689 C C . ALA A 1 89 ? 24.006 5.535 -25.402 1.00 82.19 89 ALA A C 1
ATOM 691 O O . ALA A 1 89 ? 24.904 5.726 -26.226 1.00 82.19 89 ALA A O 1
ATOM 692 N N . PHE A 1 90 ? 22.716 5.484 -25.755 1.00 77.12 90 PHE A N 1
ATOM 693 C CA . PHE A 1 90 ? 22.260 5.654 -27.137 1.00 77.12 90 PHE A CA 1
ATOM 694 C C . PHE A 1 90 ? 22.540 7.051 -27.686 1.00 77.12 90 PHE A C 1
ATOM 696 O O . PHE A 1 90 ? 23.009 7.172 -28.816 1.00 77.12 90 PHE A O 1
ATOM 703 N N . GLN A 1 91 ? 22.321 8.110 -26.906 1.00 76.81 91 GLN A N 1
ATOM 704 C CA . GLN A 1 91 ? 22.635 9.480 -27.326 1.00 76.81 91 GLN A CA 1
ATOM 705 C C . GLN A 1 91 ? 24.135 9.675 -27.590 1.00 76.81 91 GLN A C 1
ATOM 707 O O . GLN A 1 91 ? 24.515 10.340 -28.561 1.00 76.81 91 GLN A O 1
ATOM 712 N N . ALA A 1 92 ? 24.990 9.057 -26.770 1.00 80.62 92 ALA A N 1
ATOM 713 C CA . ALA A 1 92 ? 26.433 9.066 -26.985 1.00 80.62 92 ALA A CA 1
ATOM 714 C C . ALA A 1 92 ? 26.830 8.325 -28.276 1.00 80.62 92 ALA A C 1
ATOM 716 O O . ALA A 1 92 ? 27.662 8.829 -29.036 1.00 80.62 92 ALA A O 1
ATOM 717 N N . GLU A 1 93 ? 26.217 7.168 -28.560 1.00 80.38 93 GLU A N 1
ATOM 718 C CA . GLU A 1 93 ? 26.447 6.423 -29.807 1.00 80.38 93 GLU A CA 1
ATOM 719 C C . GLU A 1 93 ? 26.011 7.233 -31.040 1.00 80.38 93 GLU A C 1
ATOM 721 O O . GLU A 1 93 ? 26.758 7.304 -32.018 1.00 80.38 93 GLU A O 1
ATOM 726 N N . ILE A 1 94 ? 24.851 7.899 -30.976 1.00 77.69 94 ILE A N 1
ATOM 727 C CA . ILE A 1 94 ? 24.356 8.777 -32.047 1.00 77.69 94 ILE A CA 1
ATOM 728 C C . ILE A 1 94 ? 25.360 9.901 -32.324 1.00 77.69 94 ILE A C 1
ATOM 730 O O . ILE A 1 94 ? 25.792 10.063 -33.462 1.00 77.69 94 ILE A O 1
ATOM 734 N N . SER A 1 95 ? 25.820 10.610 -31.288 1.00 76.81 95 SER A N 1
ATOM 735 C CA . SER A 1 95 ? 26.754 11.738 -31.451 1.00 76.81 95 SER A CA 1
ATOM 736 C C . SER A 1 95 ? 28.097 11.328 -32.076 1.00 76.81 95 SER A C 1
ATOM 738 O O . SER A 1 95 ? 28.650 12.049 -32.912 1.00 76.81 95 SER A O 1
ATOM 740 N N . GLN A 1 96 ? 28.625 10.149 -31.720 1.00 78.25 96 GLN A N 1
ATOM 741 C CA . GLN A 1 96 ? 29.852 9.619 -32.334 1.00 78.25 96 GLN A CA 1
ATOM 742 C C . GLN A 1 96 ? 29.665 9.293 -33.822 1.00 78.25 96 GLN A C 1
ATOM 744 O O . GLN A 1 96 ? 30.585 9.465 -34.624 1.00 78.25 96 GLN A O 1
ATOM 749 N N . ARG A 1 97 ? 28.486 8.803 -34.204 1.00 74.12 97 ARG A N 1
ATOM 750 C CA . ARG A 1 97 ? 28.204 8.315 -35.560 1.00 74.12 97 ARG A CA 1
ATOM 751 C C . ARG A 1 97 ? 27.699 9.402 -36.504 1.00 74.12 97 ARG A C 1
ATOM 753 O O . ARG A 1 97 ? 28.011 9.336 -37.694 1.00 74.12 97 ARG A O 1
ATOM 760 N N . ASP A 1 98 ? 27.029 10.430 -35.993 1.00 73.25 98 ASP A N 1
ATOM 761 C CA . ASP A 1 98 ? 26.743 11.655 -36.747 1.00 73.25 98 ASP A CA 1
ATOM 762 C C . ASP A 1 98 ? 28.050 12.324 -37.186 1.00 73.25 98 ASP A C 1
ATOM 764 O O . ASP A 1 98 ? 28.207 12.653 -38.360 1.00 73.25 98 ASP A O 1
ATOM 768 N N . SER A 1 99 ? 29.045 12.374 -36.292 1.00 75.06 99 SER A N 1
ATOM 769 C CA . SER A 1 99 ? 30.393 12.864 -36.621 1.00 75.06 99 SER A CA 1
ATOM 770 C C . SER A 1 99 ? 31.059 12.036 -37.737 1.00 75.06 99 SER A C 1
ATOM 772 O O . SER A 1 99 ? 31.664 12.589 -38.654 1.00 75.06 99 SER A O 1
ATOM 774 N N . ALA A 1 100 ? 30.910 10.704 -37.713 1.00 73.38 100 ALA A N 1
ATOM 775 C CA . ALA A 1 100 ? 31.426 9.826 -38.771 1.00 73.38 100 ALA A CA 1
ATOM 776 C C . ALA A 1 100 ? 30.692 10.017 -40.113 1.00 73.38 100 ALA A C 1
ATOM 778 O O . ALA A 1 100 ? 31.316 9.986 -41.173 1.00 73.38 100 ALA A O 1
ATOM 779 N N . THR A 1 101 ? 29.377 10.250 -40.073 1.00 72.00 101 THR A N 1
ATOM 780 C CA . THR A 1 101 ? 28.564 10.541 -41.265 1.00 72.00 101 THR A CA 1
ATOM 781 C C . THR A 1 101 ? 28.955 11.879 -41.888 1.00 72.00 101 THR A C 1
ATOM 783 O O . THR A 1 101 ? 29.018 12.005 -43.111 1.00 72.00 101 THR A O 1
ATOM 786 N N . GLU A 1 102 ? 29.236 12.885 -41.061 1.00 75.06 102 GLU A N 1
ATOM 787 C CA . GLU A 1 102 ? 29.695 14.193 -41.519 1.00 75.06 102 GLU A CA 1
ATOM 788 C C . GLU A 1 102 ? 31.066 14.097 -42.203 1.00 75.06 102 GLU A C 1
ATOM 790 O O . GLU A 1 102 ? 31.216 14.599 -43.317 1.00 75.06 102 GLU A O 1
ATOM 795 N N . HIS A 1 103 ? 32.020 13.359 -41.623 1.00 74.12 103 HIS A N 1
ATOM 796 C CA . HIS A 1 103 ? 33.304 13.068 -42.277 1.00 74.12 103 HIS A CA 1
ATOM 797 C C . HIS A 1 103 ? 33.132 12.330 -43.612 1.00 74.12 103 HIS A C 1
ATOM 799 O O . HIS A 1 103 ? 33.674 12.766 -44.626 1.00 74.12 103 HIS A O 1
ATOM 805 N N . HIS A 1 104 ? 32.293 11.292 -43.659 1.00 74.12 104 HIS A N 1
ATOM 806 C CA . HIS A 1 104 ? 32.008 10.561 -44.896 1.00 74.12 104 HIS A CA 1
ATOM 807 C C . HIS A 1 104 ? 31.403 11.452 -46.003 1.00 74.12 104 HIS A C 1
ATOM 809 O O . HIS A 1 104 ? 31.693 11.277 -47.184 1.00 74.12 104 HIS A O 1
ATOM 815 N N . ASN A 1 105 ? 30.576 12.445 -45.666 1.00 70.94 105 ASN A N 1
ATOM 816 C CA . ASN A 1 105 ? 29.997 13.349 -46.668 1.00 70.94 105 ASN A CA 1
ATOM 817 C C . ASN A 1 105 ? 30.996 14.379 -47.225 1.00 70.94 105 ASN A C 1
ATOM 819 O O . ASN A 1 105 ? 30.785 14.884 -48.333 1.00 70.94 105 ASN A O 1
ATOM 823 N N . ILE A 1 106 ? 32.056 14.686 -46.472 1.00 76.88 106 ILE A N 1
ATOM 824 C CA . ILE A 1 106 ? 33.123 15.621 -46.854 1.00 76.88 106 ILE A CA 1
ATOM 825 C C . ILE A 1 106 ? 34.178 14.911 -47.717 1.00 76.88 106 ILE A C 1
ATOM 827 O O . ILE A 1 106 ? 34.589 15.452 -48.746 1.00 76.88 106 ILE A O 1
ATOM 831 N N . ASP A 1 107 ? 34.549 13.678 -47.362 1.00 73.75 107 ASP A N 1
ATOM 832 C CA . ASP A 1 107 ? 35.631 12.911 -47.995 1.00 73.75 107 ASP A CA 1
ATOM 833 C C . ASP A 1 107 ? 35.176 12.154 -49.255 1.00 73.75 107 ASP A C 1
ATOM 835 O O . ASP A 1 107 ? 35.318 10.934 -49.378 1.00 73.75 107 ASP A O 1
ATOM 839 N N . LYS A 1 108 ? 34.600 12.872 -50.226 1.00 75.62 108 LYS A N 1
ATOM 840 C CA . LYS A 1 108 ? 34.210 12.259 -51.504 1.00 75.62 108 LYS A CA 1
ATOM 841 C C . LYS A 1 108 ? 35.446 11.869 -52.326 1.00 75.62 108 LYS A C 1
ATOM 843 O O . LYS A 1 108 ? 36.289 12.731 -52.584 1.00 75.62 108 LYS A O 1
ATOM 848 N N . PRO A 1 109 ? 35.549 10.609 -52.785 1.00 79.69 109 PRO A N 1
ATOM 849 C CA . PRO A 1 109 ? 36.676 10.163 -53.591 1.00 79.69 109 PRO A CA 1
ATOM 850 C C . PRO A 1 109 ? 36.631 10.751 -55.005 1.00 79.69 109 PRO A C 1
ATOM 852 O O . PRO A 1 109 ? 35.578 11.172 -55.492 1.00 79.69 109 PRO A O 1
ATOM 855 N N . ASP A 1 110 ? 37.781 10.724 -55.682 1.00 76.81 110 ASP A N 1
ATOM 856 C CA . ASP A 1 110 ? 37.857 10.996 -57.117 1.00 76.81 110 ASP A CA 1
ATOM 857 C C . ASP A 1 110 ? 36.932 10.015 -57.870 1.00 76.81 110 ASP A C 1
ATOM 859 O O . ASP A 1 110 ? 37.085 8.798 -57.721 1.00 76.81 110 ASP A O 1
ATOM 863 N N . PRO A 1 111 ? 35.975 10.503 -58.683 1.00 76.44 111 PRO A N 1
ATOM 864 C CA . PRO A 1 111 ? 35.041 9.650 -59.414 1.00 76.44 111 PRO A CA 1
ATOM 865 C C . PRO A 1 111 ? 35.709 8.693 -60.415 1.00 76.44 111 PRO A C 1
ATOM 867 O O . PRO A 1 111 ? 35.060 7.744 -60.859 1.00 76.44 111 PRO A O 1
ATOM 870 N N . TYR A 1 112 ? 36.974 8.918 -60.781 1.00 78.31 112 TYR A N 1
ATOM 871 C CA . TYR A 1 112 ? 37.720 8.052 -61.698 1.00 78.31 112 TYR A CA 1
ATOM 872 C C . TYR A 1 112 ? 38.494 6.925 -60.995 1.00 78.31 112 TYR A C 1
ATOM 874 O O . TYR A 1 112 ? 38.946 5.996 -61.668 1.00 78.31 112 TYR A O 1
ATOM 882 N N . ASP A 1 113 ? 38.597 6.941 -59.661 1.00 84.75 113 ASP A N 1
ATOM 883 C CA . ASP A 1 113 ? 39.133 5.820 -58.884 1.00 84.75 113 ASP A CA 1
ATOM 884 C C . ASP A 1 113 ? 38.000 4.867 -58.479 1.00 84.75 113 ASP A C 1
ATOM 886 O O . ASP A 1 113 ? 37.311 5.031 -57.469 1.00 84.75 113 ASP A O 1
ATOM 890 N N . THR A 1 114 ? 37.815 3.822 -59.286 1.00 81.00 114 THR A N 1
ATOM 891 C CA . THR A 1 114 ? 36.759 2.822 -59.080 1.00 81.00 114 THR A CA 1
ATOM 892 C C . THR A 1 114 ? 36.878 2.099 -57.733 1.00 81.00 114 THR A C 1
ATOM 894 O O . THR A 1 114 ? 35.859 1.716 -57.157 1.00 81.00 114 THR A O 1
ATOM 897 N N . ALA A 1 115 ? 38.091 1.911 -57.198 1.00 80.81 115 ALA A N 1
ATOM 898 C CA . ALA A 1 115 ? 38.277 1.252 -55.907 1.00 80.81 115 ALA A CA 1
ATOM 899 C C . ALA A 1 115 ? 37.856 2.172 -54.751 1.00 80.81 115 ALA A C 1
ATOM 901 O O . ALA A 1 115 ? 37.147 1.729 -53.842 1.00 80.81 115 ALA A O 1
ATOM 902 N N . ALA A 1 116 ? 38.221 3.456 -54.822 1.00 77.75 116 ALA A N 1
ATOM 903 C CA . ALA A 1 116 ? 37.833 4.456 -53.831 1.00 77.75 116 ALA A CA 1
ATOM 904 C C . ALA A 1 116 ? 36.313 4.716 -53.830 1.00 77.75 116 ALA A C 1
ATOM 906 O O . ALA A 1 116 ? 35.694 4.742 -52.765 1.00 77.75 116 ALA A O 1
ATOM 907 N N . VAL A 1 117 ? 35.684 4.805 -55.010 1.00 80.94 117 VAL A N 1
ATOM 908 C CA . VAL A 1 117 ? 34.221 4.956 -55.152 1.00 80.94 117 VAL A CA 1
ATOM 909 C C . VAL A 1 117 ? 33.463 3.749 -54.585 1.00 80.94 117 VAL A C 1
ATOM 911 O O . VAL A 1 117 ? 32.459 3.920 -53.894 1.00 80.94 117 VAL A O 1
ATOM 914 N N . ASN A 1 118 ? 33.946 2.524 -54.816 1.00 80.06 118 ASN A N 1
ATOM 915 C CA . ASN A 1 118 ? 33.319 1.321 -54.258 1.00 80.06 118 ASN A CA 1
ATOM 916 C C . ASN A 1 118 ? 33.405 1.277 -52.725 1.00 80.06 118 ASN A C 1
ATOM 918 O O . ASN A 1 118 ? 32.424 0.924 -52.070 1.00 80.06 118 ASN A O 1
ATOM 922 N N . SER A 1 119 ? 34.551 1.659 -52.148 1.00 80.50 119 SER A N 1
ATOM 923 C CA . SER A 1 119 ? 34.712 1.743 -50.689 1.00 80.50 119 SER A CA 1
ATOM 924 C C . SER A 1 119 ? 33.787 2.796 -50.078 1.00 80.50 119 SER A C 1
ATOM 926 O O . SER A 1 119 ? 33.162 2.541 -49.050 1.00 80.50 119 SER A O 1
ATOM 928 N N . TYR A 1 120 ? 33.657 3.948 -50.739 1.00 80.25 120 TYR A N 1
ATOM 929 C CA . TYR A 1 120 ? 32.756 5.021 -50.328 1.00 80.25 120 TYR A CA 1
ATOM 930 C C . TYR A 1 120 ? 31.291 4.563 -50.312 1.00 80.25 120 TYR A C 1
ATOM 932 O O . TYR A 1 120 ? 30.608 4.683 -49.298 1.00 80.25 120 TYR A O 1
ATOM 940 N N . ASN A 1 121 ? 30.812 3.947 -51.396 1.00 82.50 121 ASN A N 1
ATOM 941 C CA . ASN A 1 121 ? 29.431 3.460 -51.466 1.00 82.50 121 ASN A CA 1
ATOM 942 C C . ASN A 1 121 ? 29.139 2.361 -50.427 1.00 82.50 121 ASN A C 1
ATOM 944 O O . ASN A 1 121 ? 28.069 2.361 -49.820 1.00 82.50 121 ASN A O 1
ATOM 948 N N . ALA A 1 122 ? 30.098 1.466 -50.165 1.00 81.25 122 ALA A N 1
ATOM 949 C CA . ALA A 1 122 ? 29.956 0.438 -49.131 1.00 81.25 122 ALA A CA 1
ATOM 950 C C . ALA A 1 122 ? 29.860 1.033 -47.713 1.00 81.25 122 ALA A C 1
ATOM 952 O O . ALA A 1 122 ? 29.179 0.485 -46.843 1.00 81.25 122 ALA A O 1
ATOM 953 N N . GLU A 1 123 ? 30.535 2.153 -47.457 1.00 81.81 123 GLU A N 1
ATOM 954 C CA . GLU A 1 123 ? 30.427 2.873 -46.189 1.00 81.81 123 GLU A CA 1
ATOM 955 C C . GLU A 1 123 ? 29.099 3.632 -46.069 1.00 81.81 123 GLU A C 1
ATOM 957 O O . GLU A 1 123 ? 28.448 3.539 -45.027 1.00 81.81 123 GLU A O 1
ATOM 962 N N . ALA A 1 124 ? 28.617 4.253 -47.150 1.00 80.81 124 ALA A N 1
ATOM 963 C CA . ALA A 1 124 ? 27.283 4.852 -47.205 1.00 80.81 124 ALA A CA 1
ATOM 964 C C . ALA A 1 124 ? 26.166 3.826 -46.922 1.00 80.81 124 ALA A C 1
ATOM 966 O O . ALA A 1 124 ? 25.242 4.107 -46.157 1.00 80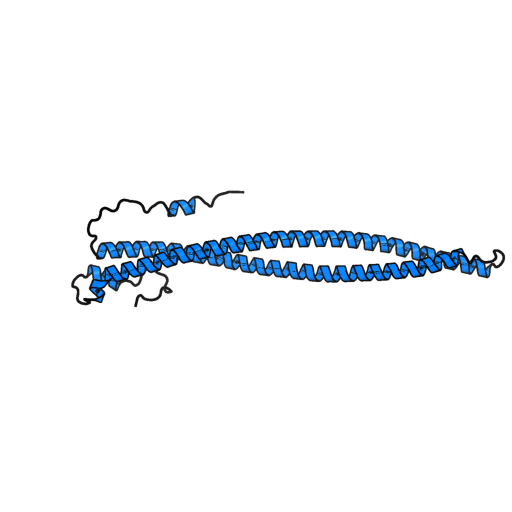.81 124 ALA A O 1
ATOM 967 N N . GLU A 1 125 ? 26.256 2.612 -47.478 1.00 81.44 125 GLU A N 1
ATOM 968 C CA . GLU A 1 125 ? 25.315 1.518 -47.188 1.00 81.44 125 GLU A CA 1
ATOM 969 C C . GLU A 1 125 ? 25.331 1.114 -45.707 1.00 81.44 125 GLU A C 1
ATOM 971 O O . GLU A 1 125 ? 24.272 0.926 -45.102 1.00 81.44 125 GLU A O 1
ATOM 976 N N . ARG A 1 126 ? 26.518 1.032 -45.090 1.00 81.62 126 ARG A N 1
ATOM 977 C CA . ARG A 1 126 ? 26.653 0.744 -43.651 1.00 81.62 126 ARG A CA 1
ATOM 978 C C . ARG A 1 126 ? 26.049 1.851 -42.788 1.00 81.62 126 ARG A C 1
ATOM 980 O O . ARG A 1 126 ? 25.372 1.538 -41.808 1.00 81.62 126 ARG A O 1
ATOM 987 N N . LEU A 1 127 ? 26.268 3.116 -43.147 1.00 79.56 127 LEU A N 1
ATOM 988 C CA . LEU A 1 127 ? 25.699 4.272 -42.448 1.00 79.56 127 LEU A CA 1
ATOM 989 C C . LEU A 1 127 ? 24.170 4.325 -42.584 1.00 79.56 127 LEU A C 1
ATOM 991 O O . LEU A 1 127 ? 23.484 4.576 -41.595 1.00 79.56 127 LEU A O 1
ATOM 995 N N . ASN A 1 128 ? 23.621 4.011 -43.762 1.00 79.25 128 ASN A N 1
ATOM 996 C CA . ASN A 1 128 ? 22.171 3.932 -43.979 1.00 79.25 128 ASN A CA 1
ATOM 997 C C . ASN A 1 128 ? 21.530 2.789 -43.179 1.00 79.25 128 ASN A C 1
ATOM 999 O O . ASN A 1 128 ? 20.565 3.018 -42.454 1.00 79.25 128 ASN A O 1
ATOM 1003 N N . ALA A 1 129 ? 22.107 1.583 -43.217 1.00 80.44 129 ALA A N 1
ATOM 1004 C CA . ALA A 1 129 ? 21.616 0.453 -42.423 1.00 80.44 129 ALA A CA 1
ATOM 1005 C C . ALA A 1 129 ? 21.684 0.726 -40.908 1.00 80.44 129 ALA A C 1
ATOM 1007 O O . ALA A 1 129 ? 20.837 0.263 -40.139 1.00 80.44 129 ALA A O 1
ATOM 1008 N N . TRP A 1 130 ? 22.691 1.480 -40.459 1.00 81.88 130 TRP A N 1
ATOM 1009 C CA . TRP A 1 130 ? 22.772 1.944 -39.077 1.00 81.88 130 TRP A CA 1
ATOM 1010 C C . TRP A 1 130 ? 21.692 2.986 -38.759 1.00 81.88 130 TRP A C 1
ATOM 1012 O O . TRP A 1 130 ? 21.030 2.861 -37.731 1.00 81.88 130 TRP A O 1
ATOM 1022 N N . ARG A 1 131 ? 21.447 3.957 -39.647 1.00 77.25 131 ARG A N 1
ATOM 1023 C CA . ARG A 1 131 ? 20.386 4.963 -39.481 1.00 77.25 131 ARG A CA 1
ATOM 1024 C C . ARG A 1 131 ? 19.004 4.315 -39.343 1.00 77.25 131 ARG A C 1
ATOM 1026 O O . ARG A 1 131 ? 18.253 4.705 -38.453 1.00 77.25 131 ARG A O 1
ATOM 1033 N N . ASP A 1 132 ? 18.704 3.290 -40.139 1.00 79.62 132 ASP A N 1
ATOM 1034 C CA . ASP A 1 132 ? 17.445 2.536 -40.035 1.00 79.62 132 ASP A CA 1
ATOM 1035 C C . ASP A 1 132 ? 17.319 1.815 -38.683 1.00 79.62 132 ASP A C 1
ATOM 1037 O O . ASP A 1 132 ? 16.267 1.842 -38.038 1.00 79.62 132 ASP A O 1
ATOM 1041 N N . ARG A 1 133 ? 18.417 1.212 -38.203 1.00 79.81 133 ARG A N 1
ATOM 1042 C CA . ARG A 1 133 ? 18.470 0.593 -36.868 1.00 79.81 133 ARG A CA 1
ATOM 1043 C C . ARG A 1 133 ? 18.259 1.610 -35.748 1.00 79.81 133 ARG A C 1
ATOM 1045 O O . ARG A 1 133 ? 17.555 1.301 -34.790 1.00 79.81 133 ARG A O 1
ATOM 1052 N N . ILE A 1 134 ? 18.851 2.799 -35.859 1.00 73.88 134 ILE A N 1
ATOM 1053 C CA . ILE A 1 134 ? 18.680 3.887 -34.888 1.00 73.88 134 ILE A CA 1
ATOM 1054 C C . ILE A 1 134 ? 17.240 4.391 -34.885 1.00 73.88 134 ILE A C 1
ATOM 1056 O O . ILE A 1 134 ? 16.671 4.540 -33.808 1.00 73.88 134 ILE A O 1
ATOM 1060 N N . GLY A 1 135 ? 16.634 4.592 -36.059 1.00 74.56 135 GLY A N 1
ATOM 1061 C CA . GLY A 1 135 ? 15.230 4.996 -36.174 1.00 74.56 135 GLY A CA 1
ATOM 1062 C C . GLY A 1 135 ? 14.300 4.007 -35.472 1.00 74.56 135 GLY A C 1
ATOM 1063 O O . GLY A 1 135 ? 13.573 4.386 -34.560 1.00 74.56 135 GLY A O 1
ATOM 1064 N N . SER A 1 136 ? 14.428 2.714 -35.787 1.00 81.44 136 SER A N 1
ATOM 1065 C CA . SER A 1 136 ? 13.634 1.668 -35.128 1.00 81.44 136 SER A CA 1
ATOM 1066 C C . SER A 1 136 ? 13.846 1.614 -33.614 1.00 81.44 136 SER A C 1
ATOM 1068 O O . SER A 1 136 ? 12.923 1.261 -32.883 1.00 81.44 136 SER A O 1
ATOM 1070 N N . LYS A 1 137 ? 15.059 1.906 -33.135 1.00 78.31 137 LYS A N 1
ATOM 1071 C CA . LYS A 1 137 ? 15.372 1.860 -31.706 1.00 78.31 137 LYS A CA 1
ATOM 1072 C C . LYS A 1 137 ? 14.876 3.090 -30.957 1.00 78.31 137 LYS A C 1
ATOM 1074 O O . LYS A 1 137 ? 14.469 2.970 -29.808 1.00 78.31 137 LYS A O 1
ATOM 1079 N N . LYS A 1 138 ? 14.884 4.251 -31.610 1.00 78.25 138 LYS A N 1
ATOM 1080 C CA . LYS A 1 138 ? 14.270 5.472 -31.096 1.00 78.25 138 LYS A CA 1
ATOM 1081 C C . LYS A 1 138 ? 12.766 5.272 -30.898 1.00 78.25 138 LYS A C 1
ATOM 1083 O O . LYS A 1 138 ? 12.283 5.529 -29.802 1.00 78.25 138 LYS A O 1
ATOM 1088 N N . ASP A 1 139 ? 12.074 4.737 -31.902 1.00 80.56 139 ASP A N 1
ATOM 1089 C CA . ASP A 1 139 ? 10.631 4.472 -31.824 1.00 80.56 139 ASP A CA 1
ATOM 1090 C C . ASP A 1 139 ? 10.286 3.483 -30.691 1.00 80.56 139 ASP A C 1
ATOM 1092 O O . ASP A 1 139 ? 9.269 3.627 -30.012 1.00 80.56 139 ASP A O 1
ATOM 1096 N N . ASP A 1 140 ? 11.137 2.473 -30.464 1.00 83.69 140 ASP A N 1
ATOM 1097 C CA . ASP A 1 140 ? 10.980 1.521 -29.357 1.00 83.69 140 ASP A CA 1
ATOM 1098 C C . ASP A 1 140 ? 11.185 2.183 -27.985 1.00 83.69 140 ASP A C 1
ATOM 1100 O O . ASP A 1 140 ? 10.398 1.962 -27.066 1.00 83.69 140 ASP A O 1
ATOM 1104 N N . LEU A 1 141 ? 12.210 3.032 -27.844 1.00 77.06 141 LEU A N 1
ATOM 1105 C CA . LEU A 1 141 ? 12.474 3.768 -26.605 1.00 77.06 141 LEU A CA 1
ATOM 1106 C C . LEU A 1 141 ? 11.362 4.770 -26.276 1.00 77.06 141 LEU A C 1
ATOM 1108 O O . LEU A 1 141 ? 10.952 4.836 -25.121 1.00 77.06 141 LEU A O 1
ATOM 1112 N N . GLU A 1 142 ? 10.851 5.507 -27.266 1.00 77.06 142 GLU A N 1
ATOM 1113 C CA . GLU A 1 142 ? 9.723 6.433 -27.080 1.00 77.06 142 GLU A CA 1
ATOM 1114 C C . GLU A 1 142 ? 8.475 5.685 -26.596 1.00 77.06 142 GLU A C 1
ATOM 1116 O O . GLU A 1 142 ? 7.867 6.081 -25.604 1.00 77.06 142 GLU A O 1
ATOM 1121 N N . ARG A 1 143 ? 8.158 4.530 -27.198 1.00 83.50 143 ARG A N 1
ATOM 1122 C CA . ARG A 1 143 ? 7.047 3.689 -26.726 1.00 83.50 143 ARG A CA 1
ATOM 1123 C C . ARG A 1 143 ? 7.253 3.202 -25.290 1.00 83.50 143 ARG A C 1
ATOM 1125 O O . ARG A 1 143 ? 6.308 3.188 -24.507 1.00 83.50 143 ARG A O 1
ATOM 1132 N N . ARG A 1 144 ? 8.475 2.791 -24.937 1.00 77.81 144 ARG A N 1
ATOM 1133 C CA . ARG A 1 144 ? 8.792 2.339 -23.574 1.00 77.81 144 ARG A CA 1
ATOM 1134 C C . ARG A 1 144 ? 8.656 3.461 -22.544 1.00 77.81 144 ARG A C 1
ATOM 1136 O O . ARG A 1 144 ? 8.197 3.174 -21.445 1.00 77.81 144 ARG A O 1
ATOM 1143 N N . ILE A 1 145 ? 9.021 4.698 -22.891 1.00 78.62 145 ILE A N 1
ATOM 1144 C CA . ILE A 1 145 ? 8.804 5.873 -22.031 1.00 78.62 145 ILE A CA 1
ATOM 1145 C C . ILE A 1 145 ? 7.306 6.066 -21.775 1.00 78.62 145 ILE A C 1
ATOM 1147 O O . ILE A 1 145 ? 6.904 6.153 -20.617 1.00 78.62 145 ILE A O 1
ATOM 1151 N N . ASP A 1 146 ? 6.481 6.057 -22.825 1.00 79.31 146 ASP A N 1
ATOM 1152 C CA . ASP A 1 146 ? 5.027 6.227 -22.690 1.00 79.31 146 ASP A CA 1
ATOM 1153 C C . ASP A 1 146 ? 4.399 5.131 -21.803 1.00 79.31 146 ASP A C 1
ATOM 1155 O O . ASP A 1 146 ? 3.570 5.411 -20.928 1.00 79.31 146 ASP A O 1
ATOM 1159 N N . ASP A 1 147 ? 4.817 3.874 -21.993 1.00 80.25 147 ASP A N 1
ATOM 1160 C CA . ASP A 1 147 ? 4.367 2.741 -21.179 1.00 80.25 147 ASP A CA 1
ATOM 1161 C C . ASP A 1 147 ? 4.792 2.896 -19.706 1.00 80.25 147 ASP A C 1
ATOM 1163 O O . ASP A 1 147 ? 4.003 2.630 -18.791 1.00 80.25 147 ASP A O 1
ATOM 1167 N N . GLU A 1 148 ? 6.027 3.338 -19.451 1.00 79.38 148 GLU A N 1
ATOM 1168 C CA . GLU A 1 148 ? 6.532 3.560 -18.095 1.00 79.38 148 GLU A CA 1
ATOM 1169 C C . GLU A 1 148 ? 5.832 4.743 -17.408 1.00 79.38 148 GLU A C 1
ATOM 1171 O O . GLU A 1 148 ? 5.420 4.608 -16.252 1.00 79.38 148 GLU A O 1
ATOM 1176 N N . GLU A 1 149 ? 5.578 5.854 -18.105 1.00 81.38 149 GLU A N 1
ATOM 1177 C CA . GLU A 1 149 ? 4.786 6.974 -17.579 1.00 81.38 149 GLU A CA 1
ATOM 1178 C C . GLU A 1 149 ? 3.353 6.548 -17.228 1.00 81.38 149 GLU A C 1
ATOM 1180 O O . GLU A 1 149 ? 2.816 6.925 -16.177 1.00 81.38 149 GLU A O 1
ATOM 1185 N N . PHE A 1 150 ? 2.720 5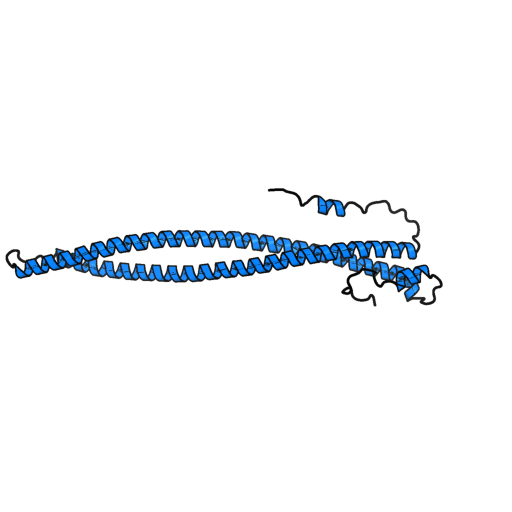.725 -18.069 1.00 80.88 150 PHE A N 1
ATOM 1186 C CA . PHE A 1 150 ? 1.399 5.171 -17.778 1.00 80.88 150 PHE A CA 1
ATOM 1187 C C . PHE A 1 150 ? 1.409 4.328 -16.492 1.00 80.88 150 PHE A C 1
ATOM 1189 O O . PHE A 1 150 ? 0.540 4.493 -15.625 1.00 80.88 150 PHE A O 1
ATOM 1196 N N . VAL A 1 151 ? 2.413 3.459 -16.330 1.00 79.94 151 VAL A N 1
ATOM 1197 C CA . VAL A 1 151 ? 2.581 2.634 -15.123 1.00 79.94 151 VAL A CA 1
ATOM 1198 C C . VAL A 1 151 ? 2.857 3.499 -13.890 1.00 79.94 151 VAL A C 1
ATOM 1200 O O . VAL A 1 151 ? 2.222 3.282 -12.853 1.00 79.94 151 VAL A O 1
ATOM 1203 N N . ALA A 1 152 ? 3.732 4.504 -13.990 1.00 77.88 152 ALA A N 1
ATOM 1204 C CA . ALA A 1 152 ? 4.038 5.438 -12.904 1.00 77.88 152 ALA A CA 1
ATOM 1205 C C . ALA A 1 152 ? 2.775 6.147 -12.396 1.00 77.88 152 ALA A C 1
ATOM 1207 O O . ALA A 1 152 ? 2.480 6.124 -11.197 1.00 77.88 152 ALA A O 1
ATOM 1208 N N . ASN A 1 153 ? 1.973 6.688 -13.319 1.00 82.44 153 ASN A N 1
ATOM 1209 C CA . ASN A 1 153 ? 0.697 7.333 -13.011 1.00 82.44 153 ASN A CA 1
ATOM 1210 C C . ASN A 1 153 ? -0.294 6.364 -12.341 1.00 82.44 153 ASN A C 1
ATOM 1212 O O . ASN A 1 153 ? -1.015 6.732 -11.405 1.00 82.44 153 ASN A O 1
ATOM 1216 N N . GLY A 1 154 ? -0.342 5.107 -12.793 1.00 80.75 154 GLY A N 1
ATOM 1217 C CA . GLY A 1 154 ? -1.165 4.060 -12.181 1.00 80.75 154 GLY A CA 1
ATOM 1218 C C . GLY A 1 154 ? -0.754 3.750 -10.737 1.00 80.75 154 GLY A C 1
ATOM 1219 O O . GLY A 1 154 ? -1.611 3.657 -9.845 1.00 80.75 154 GLY A O 1
ATOM 1220 N N . LEU A 1 155 ? 0.552 3.639 -10.485 1.00 79.81 155 LEU A N 1
ATOM 1221 C CA . LEU A 1 155 ? 1.104 3.394 -9.152 1.00 79.81 155 LEU A CA 1
ATOM 1222 C C . LEU A 1 155 ? 0.879 4.584 -8.209 1.00 79.81 155 LEU A C 1
ATOM 1224 O O . LEU A 1 155 ? 0.485 4.381 -7.059 1.00 79.81 155 LEU A O 1
ATOM 1228 N N . GLU A 1 156 ? 1.061 5.820 -8.679 1.00 82.31 156 GLU A N 1
ATOM 1229 C CA . GLU A 1 156 ? 0.830 7.023 -7.870 1.00 82.31 156 GLU A CA 1
ATOM 1230 C C . GLU A 1 156 ? -0.641 7.161 -7.454 1.00 82.31 156 GLU A C 1
ATOM 1232 O O . GLU A 1 156 ? -0.946 7.377 -6.275 1.00 82.31 156 GLU A O 1
ATOM 1237 N N . ASN A 1 157 ? -1.568 6.943 -8.389 1.00 83.12 157 ASN A N 1
ATOM 1238 C CA . ASN A 1 157 ? -3.000 6.942 -8.092 1.00 83.12 157 ASN A CA 1
ATOM 1239 C C . ASN A 1 157 ? -3.380 5.856 -7.079 1.00 83.12 157 ASN A C 1
ATOM 1241 O O . ASN A 1 157 ? -4.183 6.099 -6.173 1.00 83.12 157 ASN A O 1
ATOM 1245 N N . SER A 1 158 ? -2.791 4.665 -7.208 1.00 78.56 158 SER A N 1
ATOM 1246 C CA . SER A 1 158 ? -3.020 3.558 -6.274 1.00 78.56 158 SER A CA 1
ATOM 1247 C C . SER A 1 158 ? -2.487 3.891 -4.880 1.00 78.56 158 SER A C 1
ATOM 1249 O O . SER A 1 158 ? -3.201 3.717 -3.891 1.00 78.56 158 SER A O 1
ATOM 1251 N N . ARG A 1 159 ? -1.288 4.482 -4.795 1.00 77.94 159 ARG A N 1
ATOM 1252 C CA . ARG A 1 159 ? -0.699 4.972 -3.542 1.00 77.94 159 ARG A CA 1
ATOM 1253 C C . ARG A 1 159 ? -1.570 6.037 -2.873 1.00 77.94 159 ARG A C 1
ATOM 1255 O O . ARG A 1 159 ? -1.759 5.994 -1.658 1.00 77.94 159 ARG A O 1
ATOM 1262 N N . LYS A 1 160 ? -2.130 6.976 -3.642 1.00 82.00 160 LYS A N 1
ATOM 1263 C CA . LYS A 1 160 ? -3.033 8.012 -3.116 1.00 82.00 160 LYS A CA 1
ATOM 1264 C C . LYS A 1 160 ? -4.302 7.408 -2.509 1.00 82.00 160 LYS A C 1
ATOM 1266 O O . LYS A 1 160 ? -4.614 7.710 -1.360 1.00 82.00 160 LYS A O 1
ATOM 1271 N N . LYS A 1 161 ? -4.984 6.515 -3.237 1.00 81.06 161 LYS A N 1
ATOM 1272 C CA . LYS A 1 161 ? -6.167 5.796 -2.724 1.00 81.06 161 LYS A CA 1
ATOM 1273 C C . LYS A 1 161 ? -5.845 5.005 -1.461 1.00 81.06 161 LYS A C 1
ATOM 1275 O O . LYS A 1 161 ? -6.616 5.001 -0.510 1.00 81.06 161 LYS A O 1
ATOM 1280 N N . TYR A 1 162 ? -4.682 4.364 -1.439 1.00 80.12 162 TYR A N 1
ATOM 1281 C CA . TYR A 1 162 ? -4.247 3.593 -0.288 1.00 80.12 162 TYR A CA 1
ATOM 1282 C C . TYR A 1 162 ? -4.024 4.477 0.954 1.00 80.12 162 TYR A C 1
ATOM 1284 O O . TYR A 1 162 ? -4.474 4.133 2.046 1.00 80.12 162 TYR A O 1
ATOM 1292 N N . ASN A 1 163 ? -3.423 5.662 0.797 1.00 81.06 163 ASN A N 1
ATOM 1293 C CA . ASN A 1 163 ? -3.310 6.631 1.893 1.00 81.06 163 ASN A CA 1
ATOM 1294 C C . ASN A 1 163 ? -4.684 7.073 2.427 1.00 81.06 163 ASN A C 1
ATOM 1296 O O . ASN A 1 163 ? -4.854 7.201 3.639 1.00 81.06 163 ASN A O 1
ATOM 1300 N N . GLU A 1 164 ? -5.669 7.273 1.548 1.00 85.62 164 GLU A N 1
ATOM 1301 C CA . GLU A 1 164 ? -7.048 7.585 1.952 1.00 85.62 164 GLU A CA 1
ATOM 1302 C C . GLU A 1 164 ? -7.664 6.441 2.778 1.00 85.62 164 GLU A C 1
ATOM 1304 O O . GLU A 1 164 ? -8.276 6.701 3.817 1.00 85.62 164 GLU A O 1
ATOM 1309 N N . TYR A 1 165 ? -7.444 5.179 2.384 1.00 81.25 165 TYR A N 1
ATOM 1310 C CA . TYR A 1 165 ? -7.896 4.015 3.156 1.00 81.25 165 TYR A CA 1
ATOM 1311 C C . TYR A 1 165 ? -7.229 3.916 4.528 1.00 81.25 165 TYR A C 1
ATOM 1313 O O . TYR A 1 165 ? -7.920 3.668 5.513 1.00 81.25 165 TYR A O 1
ATOM 1321 N N . VAL A 1 166 ? -5.923 4.175 4.631 1.00 83.12 166 VAL A N 1
ATOM 1322 C CA . VAL A 1 166 ? -5.217 4.177 5.925 1.00 83.12 166 VAL A CA 1
ATOM 1323 C C . VAL A 1 166 ? -5.765 5.257 6.862 1.00 83.12 166 VAL A C 1
ATOM 1325 O O . VAL A 1 166 ? -5.956 4.996 8.049 1.00 83.12 166 VAL A O 1
ATOM 1328 N N . ILE A 1 167 ? -6.059 6.457 6.347 1.00 85.00 167 ILE A N 1
ATOM 1329 C CA . ILE A 1 167 ? -6.664 7.540 7.141 1.00 85.00 167 ILE A CA 1
ATOM 1330 C C . ILE A 1 167 ? -8.063 7.137 7.627 1.00 85.00 167 ILE A C 1
ATOM 1332 O O . ILE A 1 167 ? -8.385 7.329 8.802 1.00 85.00 167 ILE A O 1
ATOM 1336 N N . ALA A 1 168 ? -8.884 6.554 6.748 1.00 85.69 168 ALA A N 1
ATOM 1337 C CA . ALA A 1 168 ? -10.220 6.080 7.104 1.00 85.69 168 ALA A CA 1
ATOM 1338 C C . ALA A 1 168 ? -10.173 4.959 8.157 1.00 85.69 168 ALA A C 1
ATOM 1340 O O . ALA A 1 168 ? -10.914 5.008 9.142 1.00 85.69 168 ALA A O 1
ATOM 1341 N N . TRP A 1 169 ? -9.260 3.999 7.995 1.00 88.44 169 TRP A N 1
ATOM 1342 C CA . TRP A 1 169 ? -9.017 2.929 8.961 1.00 88.44 169 TRP A CA 1
ATOM 1343 C C . TRP A 1 169 ? -8.579 3.483 10.324 1.00 88.44 169 TRP A C 1
ATOM 1345 O O . TRP A 1 169 ? -9.138 3.099 11.350 1.00 88.44 169 TRP A O 1
ATOM 1355 N N . ALA A 1 170 ? -7.650 4.444 10.353 1.00 85.25 170 ALA A N 1
ATOM 1356 C CA . ALA A 1 170 ? -7.188 5.061 11.597 1.00 85.25 170 ALA A CA 1
ATOM 1357 C C . ALA A 1 170 ? -8.320 5.799 12.333 1.00 85.25 170 ALA A C 1
ATOM 1359 O O . ALA A 1 170 ? -8.428 5.710 13.557 1.00 85.25 170 ALA A O 1
ATOM 1360 N N . ALA A 1 171 ? -9.199 6.488 11.598 1.00 88.75 171 ALA A N 1
ATOM 1361 C CA . ALA A 1 171 ? -10.380 7.128 12.174 1.00 88.75 171 ALA A CA 1
ATOM 1362 C C . ALA A 1 171 ? -11.369 6.103 12.759 1.00 88.75 171 ALA A C 1
ATOM 1364 O O . ALA A 1 171 ? -11.880 6.306 13.862 1.00 88.75 171 ALA A O 1
ATOM 1365 N N . LYS A 1 172 ? -11.602 4.987 12.055 1.00 86.69 172 LYS A N 1
ATOM 1366 C CA . LYS A 1 172 ? -12.457 3.881 12.516 1.00 86.69 172 LYS A CA 1
ATOM 1367 C C . LYS A 1 172 ? -11.890 3.221 13.778 1.00 86.69 172 LYS A C 1
ATOM 1369 O O . LYS A 1 172 ? -12.617 3.065 14.754 1.00 86.69 172 LYS A O 1
ATOM 1374 N N . SER A 1 173 ? -10.590 2.921 13.794 1.00 88.12 173 SER A N 1
ATOM 1375 C CA . SER A 1 173 ? -9.892 2.368 14.963 1.00 88.12 173 SER A CA 1
ATOM 1376 C C . SER A 1 173 ? -9.962 3.310 16.166 1.00 88.12 173 SER A C 1
ATOM 1378 O O . SER A 1 173 ? -10.288 2.869 17.266 1.00 88.12 173 SER A O 1
ATOM 1380 N N . LYS A 1 174 ? -9.755 4.618 15.962 1.00 90.88 174 LYS A N 1
ATOM 1381 C CA . LYS A 1 174 ? -9.907 5.606 17.036 1.00 90.88 174 LYS A CA 1
ATOM 1382 C C . LYS A 1 174 ? -11.331 5.628 17.596 1.00 90.88 174 LYS A C 1
ATOM 1384 O O . LYS A 1 174 ? -11.500 5.572 18.806 1.00 90.88 174 LYS A O 1
ATOM 1389 N N . SER A 1 175 ? -12.345 5.652 16.730 1.00 89.88 175 SER A N 1
ATOM 1390 C CA . SER A 1 175 ? -13.744 5.629 17.170 1.00 89.88 175 SER A CA 1
ATOM 1391 C C . SER A 1 175 ? -14.098 4.363 17.956 1.00 89.88 175 SER A C 1
ATOM 1393 O O . SER A 1 175 ? -14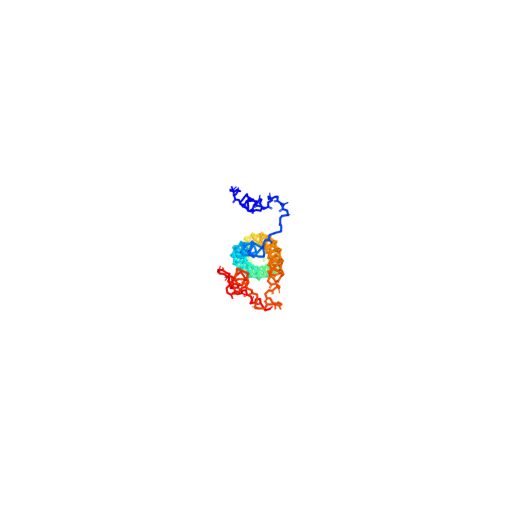.973 4.425 18.821 1.00 89.88 175 SER A O 1
ATOM 1395 N N . LEU A 1 176 ? -13.471 3.224 17.645 1.00 85.75 176 LEU A N 1
ATOM 1396 C CA . LEU A 1 176 ? -13.660 1.990 18.401 1.00 85.75 176 LEU A CA 1
ATOM 1397 C C . LEU A 1 176 ? -13.002 2.076 19.784 1.00 85.75 176 LEU A C 1
ATOM 1399 O O . LEU A 1 176 ? -13.637 1.701 20.766 1.00 85.75 176 LEU A O 1
ATOM 1403 N N . ASN A 1 177 ? -11.786 2.623 19.873 1.00 84.44 177 ASN A N 1
ATOM 1404 C CA . ASN A 1 177 ? -11.111 2.856 21.153 1.00 84.44 177 ASN A CA 1
ATOM 1405 C C . ASN A 1 177 ? -11.909 3.810 22.051 1.00 84.44 177 ASN A C 1
ATOM 1407 O O . ASN A 1 177 ? -12.139 3.489 23.210 1.00 84.44 177 ASN A O 1
ATOM 1411 N N . ASP A 1 178 ? -12.424 4.915 21.502 1.00 88.31 178 ASP A N 1
ATOM 1412 C CA . ASP A 1 178 ? -13.253 5.863 22.261 1.00 88.31 178 ASP A CA 1
ATOM 1413 C C . ASP A 1 178 ? -14.510 5.167 22.839 1.00 88.31 178 ASP A C 1
ATOM 1415 O O . ASP A 1 178 ? -14.921 5.426 23.971 1.00 88.31 178 ASP A O 1
ATOM 1419 N N . ARG A 1 179 ? -15.111 4.233 22.084 1.00 85.19 179 ARG A N 1
ATOM 1420 C CA . ARG A 1 179 ? -16.247 3.416 22.551 1.00 85.19 179 ARG A CA 1
ATOM 1421 C C . ARG A 1 179 ? -15.834 2.394 23.608 1.00 85.19 179 ARG A C 1
ATOM 1423 O O . ARG A 1 179 ? -16.603 2.176 24.542 1.00 85.19 179 ARG A O 1
ATOM 1430 N N . TRP A 1 180 ? -14.665 1.769 23.469 1.00 82.38 180 TRP A N 1
ATOM 1431 C CA . TRP A 1 180 ? -14.097 0.877 24.485 1.00 82.38 180 TRP A CA 1
ATOM 1432 C C . TRP A 1 180 ? -13.883 1.608 25.806 1.00 82.38 180 TRP A C 1
ATOM 1434 O O . TRP A 1 180 ? -14.343 1.122 26.839 1.00 82.38 180 TRP A O 1
ATOM 1444 N N . ASP A 1 181 ? -13.281 2.796 25.763 1.00 82.56 181 ASP A N 1
ATOM 1445 C CA . ASP A 1 181 ? -13.055 3.637 26.939 1.00 82.56 181 ASP A CA 1
ATOM 1446 C C . ASP A 1 181 ? -14.385 4.016 27.614 1.00 82.56 181 ASP A C 1
ATOM 1448 O O . ASP A 1 181 ? -14.516 3.935 28.839 1.00 82.56 181 ASP A O 1
ATOM 1452 N N . GLU A 1 182 ? -15.415 4.354 26.828 1.00 85.62 182 GLU A N 1
ATOM 1453 C CA . GLU A 1 182 ? -16.756 4.645 27.352 1.00 85.62 182 GLU A CA 1
ATOM 1454 C C . GLU A 1 182 ? -17.386 3.429 28.053 1.00 85.62 182 GLU A C 1
ATOM 1456 O O . GLU A 1 182 ? -17.971 3.568 29.133 1.00 85.62 182 GLU A O 1
ATOM 1461 N N . GLN A 1 183 ? -17.292 2.232 27.461 1.00 78.88 183 GLN A N 1
ATOM 1462 C CA . GLN A 1 183 ? -17.824 1.025 28.101 1.00 78.88 183 GLN A CA 1
ATOM 1463 C C . GLN A 1 183 ? -17.018 0.645 29.339 1.00 78.88 183 GLN A C 1
ATOM 1465 O O . GLN A 1 183 ? -17.613 0.268 30.346 1.00 78.88 183 GLN A O 1
ATOM 1470 N N . TRP A 1 184 ? -15.695 0.803 29.311 1.00 78.56 184 TRP A N 1
ATOM 1471 C CA . TRP A 1 184 ? -14.841 0.529 30.462 1.00 78.56 184 TRP A CA 1
ATOM 1472 C C . TRP A 1 184 ? -15.189 1.425 31.655 1.00 78.56 184 TRP A C 1
ATOM 1474 O O . TRP A 1 184 ? -15.359 0.933 32.770 1.00 78.56 184 TRP A O 1
ATOM 1484 N N . ALA A 1 185 ? -15.435 2.715 31.414 1.00 79.38 185 ALA A N 1
ATOM 1485 C CA . ALA A 1 185 ? -15.913 3.632 32.448 1.00 79.38 185 ALA A CA 1
ATOM 1486 C C . ALA A 1 185 ? -17.272 3.200 33.041 1.00 79.38 185 ALA A C 1
ATOM 1488 O O . ALA A 1 185 ? -17.515 3.352 34.243 1.00 79.38 185 ALA A O 1
ATOM 1489 N N . LYS A 1 186 ? -18.171 2.630 32.224 1.00 77.12 186 LYS A N 1
ATOM 1490 C CA . LYS A 1 186 ? -19.448 2.073 32.705 1.00 77.12 186 LYS A CA 1
ATOM 1491 C C . LYS A 1 186 ? -19.247 0.801 33.531 1.00 77.12 186 LYS A C 1
ATOM 1493 O O . LYS A 1 186 ? -19.893 0.676 34.571 1.00 77.12 186 LYS A O 1
ATOM 1498 N N . VAL A 1 187 ? -18.341 -0.095 33.125 1.00 75.94 187 VAL A N 1
ATOM 1499 C CA . VAL A 1 187 ? -17.954 -1.277 33.921 1.00 75.94 187 VAL A CA 1
ATOM 1500 C C . VAL A 1 187 ? -17.421 -0.844 35.286 1.00 75.94 187 VAL A C 1
ATOM 1502 O O . VAL A 1 187 ? -17.850 -1.374 36.310 1.00 75.94 187 VAL A O 1
ATOM 1505 N N . GLU A 1 188 ? -16.541 0.155 35.326 1.00 75.38 188 GLU A N 1
ATOM 1506 C CA . GLU A 1 188 ? -15.972 0.670 36.574 1.00 75.38 188 GLU A CA 1
ATOM 1507 C C . GLU A 1 188 ? -17.050 1.274 37.489 1.00 75.38 188 GLU A C 1
ATOM 1509 O O . GLU A 1 188 ? -17.092 0.986 38.688 1.00 75.38 188 GLU A O 1
ATOM 1514 N N . LYS A 1 189 ? -18.009 2.018 36.923 1.00 78.12 189 LYS A N 1
ATOM 1515 C CA . LYS A 1 189 ? -19.167 2.530 37.671 1.00 78.12 189 LYS A CA 1
ATOM 1516 C C . LYS A 1 189 ? -20.052 1.406 38.225 1.00 78.12 189 LYS A C 1
ATOM 1518 O O . LYS A 1 189 ? -20.481 1.490 39.375 1.00 78.12 189 LYS A O 1
ATOM 1523 N N . ILE A 1 190 ? -20.327 0.369 37.433 1.00 76.31 190 ILE A N 1
ATOM 1524 C CA . ILE A 1 190 ? -21.094 -0.816 37.854 1.00 76.31 190 ILE A CA 1
ATOM 1525 C C . ILE A 1 190 ? -20.378 -1.537 38.996 1.00 76.31 190 ILE A C 1
ATOM 1527 O O . ILE A 1 190 ? -21.006 -1.861 40.002 1.00 76.31 190 ILE A O 1
ATOM 1531 N N . LYS A 1 191 ? -19.057 -1.704 38.890 1.00 71.19 191 LYS A N 1
ATOM 1532 C CA . LYS A 1 191 ? -18.218 -2.270 39.950 1.00 71.19 191 LYS A CA 1
ATOM 1533 C C . LYS A 1 191 ? -18.334 -1.476 41.252 1.00 71.19 191 LYS A C 1
ATOM 1535 O O . LYS A 1 191 ? -18.544 -2.078 42.301 1.00 71.19 191 LYS A O 1
ATOM 1540 N N . HIS A 1 192 ? -18.238 -0.148 41.198 1.00 76.81 192 HIS A N 1
ATOM 1541 C CA . HIS A 1 192 ? -18.400 0.691 42.390 1.00 76.81 192 HIS A CA 1
ATOM 1542 C C . HIS A 1 192 ? -19.800 0.575 43.002 1.00 76.81 192 HIS A C 1
ATOM 1544 O O . HIS A 1 192 ? -19.912 0.343 44.202 1.00 76.81 192 HIS A O 1
ATOM 1550 N N . ARG A 1 193 ? -20.858 0.637 42.180 1.00 78.25 193 ARG A N 1
ATOM 1551 C CA . ARG A 1 193 ? -22.245 0.447 42.644 1.00 78.25 193 ARG A CA 1
ATOM 1552 C C . ARG A 1 193 ? -22.451 -0.921 43.296 1.00 78.25 193 ARG A C 1
ATOM 1554 O O . ARG A 1 193 ? -23.140 -1.004 44.306 1.00 78.25 193 ARG A O 1
ATOM 1561 N N . MET A 1 194 ? -21.855 -1.975 42.736 1.00 71.88 194 MET A N 1
ATOM 1562 C CA . MET A 1 194 ? -21.936 -3.328 43.289 1.00 71.88 194 MET A CA 1
ATOM 1563 C C . MET A 1 194 ? -21.242 -3.417 44.653 1.00 71.88 194 MET A C 1
ATOM 1565 O O . MET A 1 194 ? -21.802 -3.973 45.593 1.00 71.88 194 MET A O 1
ATOM 1569 N N . LEU A 1 195 ? -20.049 -2.828 44.788 1.00 71.44 195 LEU A N 1
ATOM 1570 C CA . LEU A 1 195 ? -19.329 -2.771 46.065 1.00 71.44 195 LEU A CA 1
ATOM 1571 C C . LEU A 1 195 ? -20.116 -1.999 47.133 1.00 71.44 195 LEU A C 1
ATOM 1573 O O . LEU A 1 195 ? -20.177 -2.448 48.276 1.00 71.44 195 LEU A O 1
ATOM 1577 N N . ASP A 1 196 ? -20.750 -0.886 46.761 1.00 75.44 196 ASP A N 1
ATOM 1578 C CA . ASP A 1 196 ? -21.581 -0.095 47.673 1.00 75.44 196 ASP A CA 1
ATOM 1579 C C . ASP A 1 196 ? -22.848 -0.853 48.100 1.00 75.44 196 ASP A C 1
ATOM 1581 O O . ASP A 1 196 ? -23.158 -0.901 49.291 1.00 75.44 196 ASP A O 1
ATOM 1585 N N . ALA A 1 197 ? -23.548 -1.498 47.159 1.00 70.69 197 ALA A N 1
ATOM 1586 C CA . ALA A 1 197 ? -24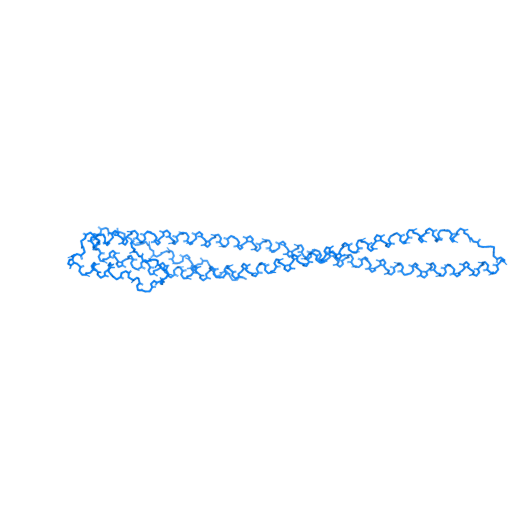.746 -2.294 47.446 1.00 70.69 197 ALA A CA 1
ATOM 1587 C C . ALA A 1 197 ? -24.438 -3.518 48.329 1.00 70.69 197 ALA A C 1
ATOM 1589 O O . ALA A 1 197 ? -25.252 -3.911 49.162 1.00 70.69 197 ALA A O 1
ATOM 1590 N N . CYS A 1 198 ? -23.239 -4.089 48.189 1.00 69.94 198 CYS A N 1
ATOM 1591 C CA . CYS A 1 198 ? -22.782 -5.243 48.961 1.00 69.94 198 CYS A CA 1
ATOM 1592 C C . CYS A 1 198 ? -21.996 -4.884 50.228 1.00 69.94 198 CYS A C 1
ATOM 1594 O O . CYS A 1 198 ? -21.561 -5.780 50.956 1.00 69.94 198 CYS A O 1
ATOM 1596 N N . LYS A 1 199 ? -21.833 -3.592 50.531 1.00 72.44 199 LYS A N 1
ATOM 1597 C CA . LYS A 1 199 ? -21.021 -3.103 51.649 1.00 72.44 199 LYS A CA 1
ATOM 1598 C C . LYS A 1 199 ? -21.453 -3.667 53.001 1.00 72.44 199 LYS A C 1
ATOM 16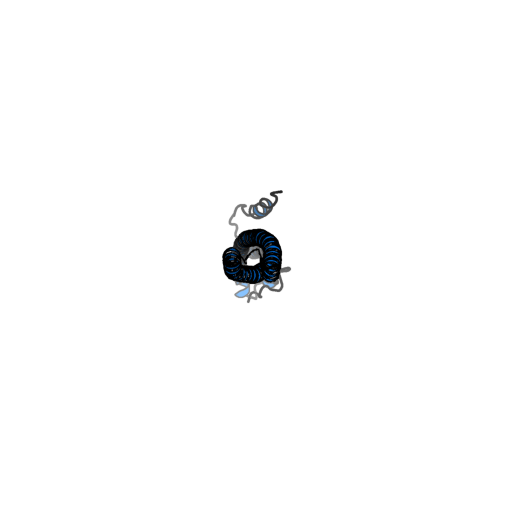00 O O . LYS A 1 199 ? -20.604 -4.049 53.798 1.00 72.44 199 LYS A O 1
ATOM 1605 N N . GLU A 1 200 ? -22.757 -3.790 53.242 1.00 65.62 200 GLU A N 1
ATOM 1606 C CA . GLU A 1 200 ? -23.287 -4.353 54.491 1.00 65.62 200 GLU A CA 1
ATOM 1607 C C . GLU A 1 200 ? -22.911 -5.834 54.666 1.00 65.62 200 GLU A C 1
ATOM 1609 O O . GLU A 1 200 ? -22.653 -6.280 55.782 1.00 65.62 200 GLU A O 1
ATOM 1614 N N . LEU A 1 201 ? -22.796 -6.587 53.568 1.00 64.25 201 LEU A N 1
ATOM 1615 C CA . LEU A 1 201 ? -22.317 -7.970 53.589 1.00 64.25 201 LEU A CA 1
ATOM 1616 C C . LEU A 1 201 ? -20.806 -8.051 53.854 1.00 64.25 201 LEU A C 1
ATOM 1618 O O . LEU A 1 201 ? -20.347 -8.966 54.534 1.00 64.25 201 LEU A O 1
ATOM 1622 N N . ILE A 1 202 ? -20.042 -7.093 53.317 1.00 63.38 202 ILE A N 1
ATOM 1623 C CA . ILE A 1 202 ? -18.590 -6.970 53.520 1.00 63.38 202 ILE A CA 1
ATOM 1624 C C . ILE A 1 202 ? -18.287 -6.618 54.984 1.00 63.38 202 ILE A C 1
ATOM 1626 O O . ILE A 1 202 ? -17.397 -7.207 55.597 1.00 63.38 202 ILE A O 1
ATOM 1630 N N . GLU A 1 203 ? -19.036 -5.673 55.555 1.00 66.81 203 GLU A N 1
ATOM 1631 C CA . GLU A 1 203 ? -18.859 -5.196 56.931 1.00 66.81 203 GLU A CA 1
ATOM 1632 C C . GLU A 1 203 ? -19.499 -6.134 57.969 1.00 66.81 203 GLU A C 1
ATOM 1634 O O . GLU A 1 203 ? -19.002 -6.241 59.092 1.00 66.81 203 GLU A O 1
ATOM 1639 N N . ASN A 1 204 ? -20.564 -6.858 57.603 1.00 65.94 204 ASN A N 1
ATOM 1640 C CA . ASN A 1 204 ? -21.240 -7.831 58.460 1.00 65.94 204 ASN A CA 1
ATOM 1641 C C . ASN A 1 204 ? -21.585 -9.138 57.707 1.00 65.94 204 ASN A C 1
ATOM 1643 O O . ASN A 1 204 ? -22.739 -9.370 57.325 1.00 65.94 204 ASN A O 1
ATOM 1647 N N . PRO A 1 205 ? -20.614 -10.063 57.582 1.00 61.41 205 PRO A N 1
ATOM 1648 C CA . PRO A 1 205 ? -20.777 -11.323 56.845 1.00 61.41 205 PRO A CA 1
ATOM 1649 C C . PRO A 1 205 ? -21.885 -12.243 57.382 1.00 61.41 205 PRO A C 1
ATOM 1651 O O . PRO A 1 205 ? -22.364 -13.133 56.681 1.00 61.41 205 PRO A O 1
ATOM 1654 N N . ASN A 1 206 ? -22.308 -12.035 58.634 1.00 61.91 206 ASN A N 1
ATOM 1655 C CA . ASN A 1 206 ? -23.333 -12.828 59.314 1.00 61.91 206 ASN A CA 1
ATOM 1656 C C . ASN A 1 206 ? -24.741 -12.227 59.191 1.00 61.91 206 ASN A C 1
ATOM 1658 O O . ASN A 1 206 ? -25.633 -12.612 59.955 1.00 61.91 206 ASN A O 1
ATOM 1662 N N . THR A 1 207 ? -24.956 -11.284 58.266 1.00 65.38 207 THR A N 1
ATOM 1663 C CA . THR A 1 207 ? -26.295 -10.748 57.994 1.00 65.38 207 THR A CA 1
ATOM 1664 C C . THR A 1 207 ? -27.308 -11.880 57.774 1.00 65.38 207 THR A C 1
ATOM 1666 O O . THR A 1 207 ? -26.975 -12.943 57.252 1.00 65.38 207 THR A O 1
ATOM 1669 N N . LYS A 1 208 ? -28.552 -11.702 58.225 1.00 64.56 208 LYS A N 1
ATOM 1670 C CA . LYS A 1 208 ? -29.634 -12.687 58.019 1.00 64.56 208 LYS A CA 1
ATOM 1671 C C . LYS A 1 208 ? -30.377 -12.473 56.702 1.00 64.56 208 LYS A C 1
ATOM 1673 O O . LYS A 1 208 ? -31.299 -13.226 56.400 1.00 64.56 208 LYS A O 1
ATOM 1678 N N . ASP A 1 209 ? -29.995 -11.445 55.952 1.00 66.38 209 ASP A N 1
ATOM 1679 C CA . ASP A 1 209 ? -30.570 -11.152 54.651 1.00 66.38 209 ASP A CA 1
ATOM 1680 C C . ASP A 1 209 ? -30.001 -12.114 53.596 1.00 66.38 209 ASP A C 1
ATOM 1682 O O . ASP A 1 209 ? -28.976 -11.867 52.959 1.00 66.38 209 ASP A O 1
ATOM 1686 N N . GLU A 1 210 ? -30.657 -13.267 53.458 1.00 65.12 210 GLU A N 1
ATOM 1687 C CA . GLU A 1 210 ? -30.308 -14.287 52.464 1.00 65.12 210 GLU A CA 1
ATOM 1688 C C . GLU A 1 210 ? -30.480 -13.781 51.021 1.00 65.12 210 GLU A C 1
ATOM 1690 O O . GLU A 1 210 ? -29.777 -14.248 50.128 1.00 65.12 210 GLU A O 1
ATOM 1695 N N . ALA A 1 211 ? -31.356 -12.797 50.774 1.00 64.62 211 ALA A N 1
ATOM 1696 C CA . ALA A 1 211 ? -31.528 -12.204 49.448 1.00 64.62 211 ALA A CA 1
ATOM 1697 C C . ALA A 1 211 ? -30.336 -11.306 49.080 1.00 64.62 211 ALA A C 1
ATOM 1699 O O . ALA A 1 211 ? -29.845 -11.368 47.951 1.00 64.62 211 ALA A O 1
ATOM 1700 N N . LEU A 1 212 ? -29.818 -10.536 50.042 1.00 62.94 212 LEU A N 1
ATOM 1701 C CA . LEU A 1 212 ? -28.565 -9.791 49.897 1.00 62.94 212 LEU A CA 1
ATOM 1702 C C . LEU A 1 212 ? -27.364 -10.736 49.733 1.00 62.94 212 LEU A C 1
ATOM 1704 O O . LEU A 1 212 ? -26.532 -10.516 48.855 1.00 62.94 212 LEU A O 1
ATOM 1708 N N . LYS A 1 213 ? -27.290 -11.828 50.511 1.00 62.88 213 LYS A N 1
ATOM 1709 C CA . LYS A 1 213 ? -26.247 -12.862 50.344 1.00 62.88 213 LYS A CA 1
ATOM 1710 C C . LYS A 1 213 ? -26.288 -13.529 48.981 1.00 62.88 213 LYS A C 1
ATOM 1712 O O . LYS A 1 213 ? -25.231 -13.767 48.419 1.00 62.88 213 LYS A O 1
ATOM 1717 N N . LEU A 1 214 ? -27.464 -13.844 48.446 1.00 64.06 214 LEU A N 1
ATOM 1718 C CA . LEU A 1 214 ? -27.585 -14.408 47.102 1.00 64.06 214 LEU A CA 1
ATOM 1719 C C . LEU A 1 214 ? -27.182 -13.378 46.042 1.00 64.06 214 LEU A C 1
ATOM 1721 O O . LEU A 1 214 ? -26.412 -13.707 45.150 1.00 64.06 214 LEU A O 1
ATOM 1725 N N . GLY A 1 215 ? -27.624 -12.125 46.172 1.00 62.31 215 GLY A N 1
ATOM 1726 C CA . GLY A 1 215 ? -27.266 -11.057 45.237 1.00 62.31 215 GLY A CA 1
ATOM 1727 C C . GLY A 1 215 ? -25.767 -10.728 45.212 1.00 62.31 215 GLY A C 1
ATOM 1728 O O . GLY A 1 215 ? -25.199 -10.555 44.139 1.00 62.31 215 GLY A O 1
ATOM 1729 N N . CYS A 1 216 ? -25.121 -10.683 46.379 1.00 64.19 216 CYS A N 1
ATOM 1730 C CA . CYS A 1 216 ? -23.703 -10.338 46.534 1.00 64.19 216 CYS A CA 1
ATOM 1731 C C . CYS A 1 216 ? -22.757 -11.550 46.515 1.00 64.19 216 CYS A C 1
ATOM 1733 O O . CYS A 1 216 ? -21.589 -11.425 46.158 1.00 64.19 216 CYS A O 1
ATOM 1735 N N . GLY A 1 217 ? -23.242 -12.723 46.924 1.00 49.75 217 GLY A N 1
ATOM 1736 C CA . GLY A 1 217 ? -22.489 -13.978 47.015 1.00 49.75 217 GLY A CA 1
ATOM 1737 C C . GLY A 1 217 ? -22.496 -14.799 45.725 1.00 49.75 217 GLY A C 1
ATOM 1738 O O . GLY A 1 217 ? -21.560 -15.566 45.515 1.00 49.75 217 GLY A O 1
ATOM 1739 N N . ASN A 1 218 ? -23.475 -14.584 44.834 1.00 47.78 218 ASN A N 1
ATOM 1740 C CA . ASN A 1 218 ? -23.473 -15.085 43.452 1.00 47.78 218 ASN A CA 1
ATOM 1741 C C . ASN A 1 218 ? -23.034 -14.017 42.437 1.00 47.78 218 ASN A C 1
ATOM 1743 O O . ASN A 1 218 ? -23.419 -14.086 41.277 1.00 47.78 218 ASN A O 1
ATOM 1747 N N . VAL A 1 219 ? -22.154 -13.073 42.792 1.00 46.22 219 VAL A N 1
ATOM 1748 C CA . VAL A 1 219 ? -21.415 -12.308 41.761 1.00 46.22 219 VAL A CA 1
ATOM 1749 C C . VAL A 1 219 ? -20.273 -13.172 41.191 1.00 46.22 219 VAL A C 1
ATOM 1751 O O . VAL A 1 219 ? -19.138 -12.744 41.023 1.00 46.22 219 VAL A O 1
ATOM 1754 N N . GLN A 1 220 ? -20.561 -14.437 40.890 1.00 43.44 220 GLN A N 1
ATOM 1755 C CA . GLN A 1 220 ? -20.126 -14.980 39.617 1.00 43.44 220 GLN A CA 1
ATOM 1756 C C . GLN A 1 220 ? -21.197 -14.482 38.672 1.00 43.44 220 GLN A C 1
ATOM 1758 O O . GLN A 1 220 ? -22.321 -14.959 38.729 1.00 43.44 220 GLN A O 1
ATOM 1763 N N . PHE A 1 221 ? -20.901 -13.438 37.909 1.00 40.47 221 PHE A N 1
ATOM 1764 C CA . PHE A 1 221 ? -21.793 -13.016 36.847 1.00 40.47 221 PHE A CA 1
ATOM 1765 C C . PHE A 1 221 ? -22.179 -14.259 36.027 1.00 40.47 221 PHE A C 1
ATOM 1767 O O . PHE A 1 221 ? -21.370 -14.763 35.246 1.00 40.47 221 PHE A O 1
ATOM 1774 N N . ASP A 1 222 ? -23.374 -14.802 36.238 1.00 34.34 222 ASP A N 1
ATOM 1775 C CA . ASP A 1 222 ? -23.826 -15.949 35.470 1.00 34.34 222 ASP A CA 1
ATOM 1776 C C . ASP A 1 222 ? -23.977 -15.451 34.028 1.00 34.34 222 ASP A C 1
ATOM 1778 O O . ASP A 1 222 ? -24.861 -14.650 33.712 1.00 34.34 222 ASP A O 1
ATOM 1782 N N . ASN A 1 223 ? -23.055 -15.905 33.173 1.00 36.66 223 ASN A N 1
ATOM 1783 C CA . ASN A 1 223 ? -22.775 -15.453 31.803 1.00 36.66 223 ASN A CA 1
ATOM 1784 C C . ASN A 1 223 ? -21.876 -14.215 31.608 1.00 36.66 223 ASN A C 1
ATOM 1786 O O . ASN A 1 223 ? -21.825 -13.732 30.476 1.00 36.66 223 ASN A O 1
ATOM 1790 N N . ALA A 1 224 ? -21.140 -13.698 32.604 1.00 38.59 224 ALA A N 1
ATOM 1791 C CA . ALA A 1 224 ? -20.014 -12.835 32.226 1.00 38.59 224 ALA A CA 1
ATOM 1792 C C . ALA A 1 224 ? -18.854 -13.661 31.692 1.00 38.59 224 ALA A C 1
ATOM 1794 O O . ALA A 1 224 ? -18.600 -14.784 32.133 1.00 38.59 224 ALA A O 1
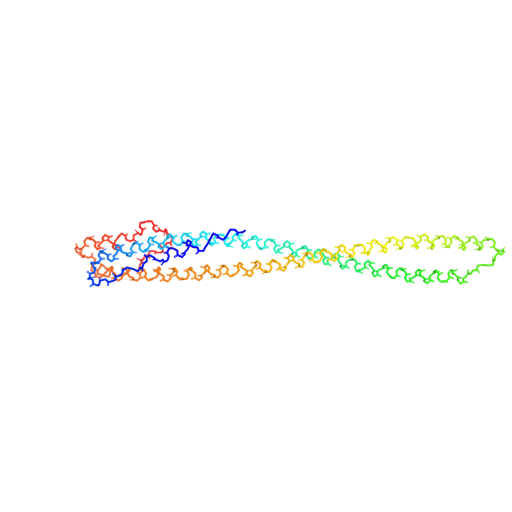ATOM 1795 N N . ASP A 1 225 ? -18.137 -13.044 30.761 1.00 39.44 225 ASP A N 1
ATOM 1796 C CA . ASP A 1 225 ? -16.882 -13.547 30.240 1.00 39.44 225 ASP A CA 1
ATOM 1797 C C . ASP A 1 225 ? -15.957 -13.975 31.405 1.00 39.44 225 ASP A C 1
ATOM 1799 O O . ASP A 1 225 ? -15.696 -13.164 32.306 1.00 39.44 225 ASP A O 1
ATOM 1803 N N . PRO A 1 226 ? -15.438 -15.221 31.406 1.00 44.12 226 PRO A N 1
ATOM 1804 C CA . PRO A 1 226 ? -14.469 -15.695 32.396 1.00 44.12 226 PRO A CA 1
ATOM 1805 C C . PRO A 1 226 ? -13.190 -14.839 32.496 1.00 44.12 226 PRO A C 1
ATOM 1807 O O . PRO A 1 226 ? -12.410 -15.029 33.429 1.00 44.12 226 PRO A O 1
ATOM 1810 N N . ASN A 1 227 ? -12.965 -13.903 31.569 1.00 39.81 227 ASN A N 1
ATOM 1811 C CA . ASN A 1 227 ? -11.844 -12.963 31.578 1.00 39.81 227 ASN A CA 1
ATOM 1812 C C . ASN A 1 227 ? -12.043 -11.721 32.462 1.00 39.81 227 ASN A C 1
ATOM 1814 O O . ASN A 1 227 ? -11.098 -10.942 32.617 1.00 39.81 227 ASN A O 1
ATOM 1818 N N . LEU A 1 228 ? -13.223 -11.495 33.050 1.00 36.69 228 LEU A N 1
ATOM 1819 C CA . LEU A 1 228 ? -13.375 -10.404 34.014 1.00 36.69 228 LEU A CA 1
ATOM 1820 C C . LEU A 1 228 ? -12.682 -10.771 35.339 1.00 36.69 228 LEU A C 1
ATOM 1822 O O . LEU A 1 228 ? -12.948 -11.835 35.904 1.00 36.69 228 LEU A O 1
ATOM 1826 N N . PRO A 1 229 ? -11.778 -9.918 35.862 1.00 34.06 229 PRO A N 1
ATOM 1827 C CA . PRO A 1 229 ? -11.074 -10.218 37.098 1.00 34.06 229 PRO A CA 1
ATOM 1828 C C . PRO A 1 229 ? -12.069 -10.320 38.263 1.00 34.06 229 PRO A C 1
ATOM 1830 O O . PRO A 1 229 ? -13.011 -9.522 38.330 1.00 34.06 229 PRO A O 1
ATOM 1833 N N . PRO A 1 230 ? -11.860 -11.258 39.208 1.00 38.72 230 PRO A N 1
ATOM 1834 C CA . PRO A 1 230 ? -12.718 -11.367 40.374 1.00 38.72 230 PRO A CA 1
ATOM 1835 C C . PRO A 1 230 ? -12.703 -10.045 41.140 1.00 38.72 230 PRO A C 1
ATOM 1837 O O . PRO A 1 230 ? -11.646 -9.438 41.344 1.00 38.72 230 PRO A O 1
ATOM 1840 N N . LEU A 1 231 ? -13.883 -9.610 41.574 1.00 38.53 231 LEU A N 1
ATOM 1841 C CA . LEU A 1 231 ? -14.030 -8.515 42.522 1.00 38.53 231 LEU A CA 1
ATOM 1842 C C . LEU A 1 231 ? -13.469 -8.987 43.870 1.00 38.53 231 LEU A C 1
ATOM 1844 O O . LEU A 1 231 ? -14.173 -9.596 44.668 1.00 38.53 231 LEU A O 1
ATOM 1848 N N . ARG A 1 232 ? -12.166 -8.787 44.072 1.00 30.16 232 ARG A N 1
ATOM 1849 C CA . ARG A 1 232 ? -11.560 -8.735 45.403 1.00 30.16 232 ARG A CA 1
ATOM 1850 C C . ARG A 1 232 ? -11.636 -7.319 45.942 1.00 30.16 232 ARG A C 1
ATOM 1852 O O . ARG A 1 232 ? -11.414 -6.384 45.137 1.00 30.16 232 ARG A O 1
#